Protein AF-A0AAV8Y0L7-F1 (afdb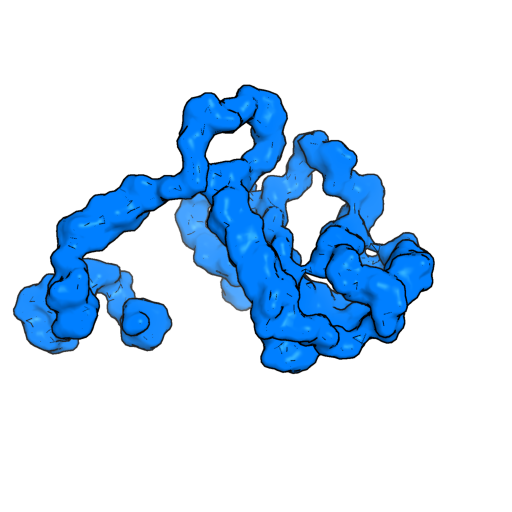_monomer_lite)

Radius of gyration: 20.44 Å; chains: 1; bounding box: 44×45×60 Å

Organism: NCBI:txid1586634

Structure (mmCIF, N/CA/C/O backbone):
data_AF-A0AAV8Y0L7-F1
#
_entry.id   AF-A0AAV8Y0L7-F1
#
loop_
_atom_site.group_PDB
_atom_site.id
_atom_site.type_symbol
_atom_site.label_atom_id
_atom_site.label_alt_id
_atom_site.label_comp_id
_atom_site.label_asym_id
_atom_site.label_entity_id
_atom_site.label_seq_id
_atom_site.pdbx_PDB_ins_code
_atom_site.Cartn_x
_atom_site.Cartn_y
_atom_site.Cartn_z
_atom_site.occupancy
_atom_site.B_iso_or_equiv
_atom_site.auth_seq_id
_atom_site.auth_comp_id
_atom_site.auth_asym_id
_atom_site.auth_atom_id
_atom_site.pdbx_PDB_model_num
ATOM 1 N N . MET A 1 1 ? 3.974 -11.360 -16.304 1.00 76.69 1 MET A N 1
ATOM 2 C CA . MET A 1 1 ? 5.029 -12.296 -16.762 1.00 76.69 1 MET A CA 1
ATOM 3 C C . MET A 1 1 ? 6.273 -12.275 -15.870 1.00 76.69 1 MET A C 1
ATOM 5 O O . MET A 1 1 ? 6.527 -13.274 -15.214 1.00 76.69 1 MET A O 1
ATOM 9 N N . MET A 1 2 ? 6.996 -11.150 -15.745 1.00 87.69 2 MET A N 1
ATOM 10 C CA . MET A 1 2 ? 8.218 -11.043 -14.907 1.00 87.69 2 MET A CA 1
ATOM 11 C C . MET A 1 2 ? 8.016 -11.254 -13.395 1.00 87.69 2 MET A C 1
ATOM 13 O O . MET A 1 2 ? 8.971 -11.474 -12.655 1.00 87.69 2 MET A O 1
ATOM 17 N N . THR A 1 3 ? 6.782 -11.114 -12.908 1.00 85.81 3 THR A N 1
ATOM 18 C CA . THR A 1 3 ? 6.414 -11.376 -11.510 1.00 85.81 3 THR A CA 1
ATOM 19 C C . THR A 1 3 ? 6.199 -12.864 -11.229 1.00 85.81 3 THR A C 1
ATOM 21 O O . THR A 1 3 ? 6.409 -13.281 -10.087 1.00 85.81 3 THR A O 1
ATOM 24 N N . TYR A 1 4 ? 5.811 -13.626 -12.260 1.00 88.38 4 TYR A N 1
ATOM 25 C CA . TYR A 1 4 ? 5.501 -15.057 -12.223 1.00 88.38 4 TYR A CA 1
ATOM 26 C C . TYR A 1 4 ? 6.758 -15.899 -12.478 1.00 88.38 4 TYR A C 1
ATOM 28 O O . TYR A 1 4 ? 7.159 -16.672 -11.615 1.00 88.38 4 TYR A O 1
ATOM 36 N N . ILE A 1 5 ? 7.453 -15.665 -13.598 1.00 92.00 5 ILE A N 1
ATOM 37 C CA . ILE A 1 5 ? 8.769 -16.260 -13.877 1.00 92.00 5 ILE A CA 1
ATOM 38 C C . ILE A 1 5 ? 9.821 -15.241 -13.466 1.00 92.00 5 ILE A C 1
ATOM 40 O O . ILE A 1 5 ? 9.860 -14.164 -14.052 1.00 92.00 5 ILE A O 1
ATOM 44 N N . ARG A 1 6 ? 10.645 -15.563 -12.461 1.00 91.56 6 ARG A N 1
ATOM 45 C CA . ARG A 1 6 ? 11.627 -14.635 -11.883 1.00 91.56 6 ARG A CA 1
ATOM 46 C C . ARG A 1 6 ? 13.054 -15.063 -12.186 1.00 91.56 6 ARG A C 1
ATOM 48 O O . ARG A 1 6 ? 13.501 -16.098 -11.703 1.00 91.56 6 ARG A O 1
ATOM 55 N N . TYR A 1 7 ? 13.795 -14.217 -12.895 1.00 94.00 7 TYR A N 1
ATOM 56 C CA . TYR A 1 7 ? 15.237 -14.391 -13.063 1.00 94.00 7 TYR A CA 1
ATOM 57 C C . TYR A 1 7 ? 16.063 -13.619 -12.028 1.00 94.00 7 TYR A C 1
ATOM 59 O O . TYR A 1 7 ? 15.635 -12.555 -11.573 1.00 94.00 7 TYR A O 1
ATOM 67 N N . PRO A 1 8 ? 17.282 -14.097 -11.691 1.00 91.12 8 PRO A N 1
ATOM 68 C CA . PRO A 1 8 ? 18.182 -13.396 -10.771 1.00 91.12 8 PRO A CA 1
ATOM 69 C C . PRO A 1 8 ? 18.539 -11.977 -11.228 1.00 91.12 8 PRO A C 1
ATOM 71 O O . PRO A 1 8 ? 18.747 -11.084 -10.407 1.00 91.12 8 PRO A O 1
ATOM 74 N N . ARG A 1 9 ? 18.611 -11.756 -12.548 1.00 91.50 9 ARG A N 1
ATOM 75 C CA . ARG A 1 9 ? 18.879 -10.454 -13.163 1.00 91.50 9 ARG A CA 1
ATOM 76 C C . ARG A 1 9 ? 17.809 -10.147 -14.194 1.00 91.50 9 ARG A C 1
ATOM 78 O O . ARG A 1 9 ? 17.540 -10.955 -15.074 1.00 91.50 9 ARG A O 1
ATOM 85 N N . ILE A 1 10 ? 17.262 -8.936 -14.137 1.00 92.88 10 ILE A N 1
ATOM 86 C CA . ILE A 1 10 ? 16.182 -8.519 -15.039 1.00 92.88 10 ILE A CA 1
ATOM 87 C C . ILE A 1 10 ? 16.599 -8.534 -16.515 1.00 92.88 10 ILE A C 1
ATOM 89 O O . ILE A 1 10 ? 15.796 -8.843 -17.380 1.00 92.88 10 ILE A O 1
ATOM 93 N N . ARG A 1 11 ? 17.877 -8.282 -16.815 1.00 95.44 11 ARG A N 1
ATOM 94 C CA . ARG A 1 11 ? 18.390 -8.307 -18.191 1.00 95.44 11 ARG A CA 1
ATOM 95 C C . ARG A 1 11 ? 18.327 -9.697 -18.834 1.00 95.44 11 ARG A C 1
ATOM 97 O O . ARG A 1 11 ? 18.304 -9.779 -20.053 1.00 95.44 11 ARG A O 1
ATOM 104 N N . HIS A 1 12 ? 18.239 -10.774 -18.044 1.00 95.94 12 HIS A N 1
ATOM 105 C CA . HIS A 1 12 ? 18.167 -12.135 -18.584 1.00 95.94 12 HIS A CA 1
ATOM 106 C C . HIS A 1 12 ? 16.919 -12.365 -19.439 1.00 95.94 12 HIS A C 1
ATOM 108 O O . HIS A 1 12 ? 16.995 -13.136 -20.385 1.00 95.94 12 HIS A O 1
ATOM 114 N N . TYR A 1 13 ? 15.814 -11.643 -19.205 1.00 96.19 13 TYR A N 1
ATOM 115 C CA . TYR A 1 13 ? 14.633 -11.763 -20.069 1.00 96.19 13 TYR A CA 1
ATOM 116 C C . TYR A 1 13 ? 14.920 -11.393 -21.537 1.00 96.19 13 TYR A C 1
ATOM 118 O O . TYR A 1 13 ? 14.214 -11.868 -22.423 1.00 96.19 13 TYR A O 1
ATOM 126 N N . TRP A 1 14 ? 15.969 -10.602 -21.793 1.00 97.19 14 TRP A N 1
ATOM 127 C CA . TRP A 1 14 ? 16.445 -10.199 -23.122 1.00 97.19 14 TRP A CA 1
ATOM 128 C C . TRP A 1 14 ? 17.748 -10.890 -23.538 1.00 97.19 14 TRP A C 1
ATOM 130 O O . TRP A 1 14 ? 18.419 -10.413 -24.452 1.00 97.19 14 TRP A O 1
ATOM 140 N N . SER A 1 15 ? 18.131 -11.986 -22.873 1.00 95.81 15 SER A N 1
ATOM 141 C CA . SER A 1 15 ? 19.354 -12.718 -23.211 1.00 95.81 15 SER A CA 1
ATOM 142 C C . SER A 1 15 ? 19.384 -13.115 -24.694 1.00 95.81 15 SER A C 1
ATOM 144 O O . SER A 1 15 ? 18.347 -13.373 -25.313 1.00 95.81 15 SER A O 1
ATOM 146 N N . SER A 1 16 ? 20.582 -13.172 -25.271 1.00 93.50 16 SER A N 1
ATOM 147 C CA . SER A 1 16 ? 20.809 -13.833 -26.560 1.00 93.50 16 SER A CA 1
ATOM 148 C C . SER A 1 16 ? 20.787 -15.358 -26.427 1.00 93.50 16 SER A C 1
ATOM 150 O O . SER A 1 16 ? 20.533 -16.053 -27.405 1.00 93.50 16 SER A O 1
ATOM 152 N N . GLU A 1 17 ? 21.016 -15.883 -25.221 1.00 94.19 17 GLU A N 1
ATOM 153 C CA . GLU A 1 17 ? 20.940 -17.311 -24.933 1.00 94.19 17 GLU A CA 1
ATOM 154 C C . GLU A 1 17 ? 19.475 -17.767 -24.865 1.00 94.19 17 GLU A C 1
ATOM 156 O O . GLU A 1 17 ? 18.709 -17.298 -24.019 1.00 94.19 17 GLU A O 1
ATOM 161 N N . GLY A 1 18 ? 19.082 -18.696 -25.741 1.00 90.06 18 GLY A N 1
ATOM 162 C CA . GLY A 1 18 ? 17.690 -19.144 -25.869 1.00 90.06 18 GLY A CA 1
ATOM 163 C C . GLY A 1 18 ? 17.099 -19.774 -24.602 1.00 90.06 18 GLY A C 1
ATOM 164 O O . GLY A 1 18 ? 15.905 -19.643 -24.368 1.00 90.06 18 GLY A O 1
ATOM 165 N N . SER A 1 19 ? 17.927 -20.388 -23.750 1.00 91.62 19 SER A N 1
ATOM 166 C CA . SER A 1 19 ? 17.517 -20.970 -22.459 1.00 91.62 19 SER A CA 1
ATOM 167 C C . SER A 1 19 ? 17.054 -19.914 -21.439 1.00 91.62 19 SER A C 1
ATOM 169 O O . SER A 1 19 ? 16.251 -20.207 -20.552 1.00 91.62 19 SER A O 1
ATOM 171 N N . LEU A 1 20 ? 17.561 -18.682 -21.561 1.00 92.75 20 LEU A N 1
ATOM 172 C CA . LEU A 1 20 ? 17.268 -17.555 -20.674 1.00 92.75 20 LEU A CA 1
ATOM 173 C C . LEU A 1 20 ? 16.331 -16.536 -21.319 1.00 92.75 20 LEU A C 1
ATOM 175 O O . LEU A 1 20 ? 15.674 -15.776 -20.613 1.00 92.75 20 LEU A O 1
ATOM 179 N N . ARG A 1 21 ? 16.279 -16.461 -22.648 1.00 94.38 21 ARG A N 1
ATOM 180 C CA . ARG A 1 21 ? 15.453 -15.476 -23.339 1.00 94.38 21 ARG A CA 1
ATOM 181 C C . ARG A 1 21 ? 13.973 -15.769 -23.114 1.00 94.38 21 ARG A C 1
ATOM 183 O O . ARG A 1 21 ? 13.491 -16.858 -23.402 1.00 94.38 21 ARG A O 1
ATOM 190 N N . MET A 1 22 ? 13.224 -14.755 -22.685 1.00 95.44 22 MET A N 1
ATOM 191 C CA . MET A 1 22 ? 11.770 -14.849 -22.592 1.00 95.44 22 MET A CA 1
ATOM 192 C C . MET A 1 22 ? 11.138 -14.112 -23.768 1.00 95.44 22 MET A C 1
ATOM 194 O O . MET A 1 22 ? 10.977 -12.891 -23.721 1.00 95.44 22 MET A O 1
ATOM 198 N N . THR A 1 23 ? 10.760 -14.857 -24.807 1.00 94.31 23 THR A N 1
ATOM 199 C CA . THR A 1 23 ? 10.242 -14.324 -26.079 1.00 94.31 23 THR A CA 1
ATOM 200 C C . THR A 1 23 ? 9.138 -13.287 -25.870 1.00 94.31 23 THR A C 1
ATOM 202 O O . THR A 1 23 ? 9.323 -12.136 -26.261 1.00 94.31 23 THR A O 1
ATOM 205 N N . TYR A 1 24 ? 8.098 -13.626 -25.096 1.00 93.75 24 TYR A N 1
ATOM 206 C CA . TYR A 1 24 ? 6.975 -12.734 -24.763 1.00 93.75 24 TYR A CA 1
ATOM 207 C C . TYR A 1 24 ? 7.373 -11.377 -24.166 1.00 93.75 24 TYR A C 1
ATOM 209 O O . TYR A 1 24 ? 6.648 -10.400 -24.311 1.00 93.75 24 TYR A O 1
ATOM 217 N N . ILE A 1 25 ? 8.499 -11.305 -23.454 1.00 94.75 25 ILE A N 1
ATOM 218 C CA . ILE A 1 25 ? 9.002 -10.050 -22.886 1.00 94.75 25 ILE A CA 1
ATOM 219 C C . ILE A 1 25 ? 9.894 -9.345 -23.903 1.00 94.75 25 ILE A C 1
ATOM 221 O O . ILE A 1 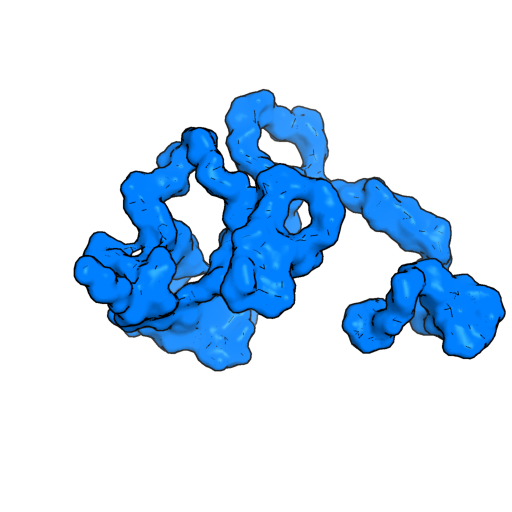25 ? 9.748 -8.147 -24.132 1.00 94.75 25 ILE A O 1
ATOM 225 N N . SER A 1 26 ? 10.834 -10.093 -24.484 1.00 95.06 26 SER A N 1
ATOM 226 C CA . SER A 1 26 ? 11.869 -9.543 -25.355 1.00 95.06 26 SER A CA 1
ATOM 227 C C . SER A 1 26 ? 11.317 -8.933 -26.643 1.00 95.06 26 SER A C 1
ATOM 229 O O . SER A 1 26 ? 11.888 -7.963 -27.137 1.00 95.06 26 SER A O 1
ATOM 231 N N . GLU A 1 27 ? 10.215 -9.479 -27.158 1.00 95.19 27 GLU A N 1
ATOM 232 C CA . GLU A 1 27 ? 9.544 -9.003 -28.371 1.00 95.19 27 GLU A CA 1
ATOM 233 C C . GLU A 1 27 ? 8.567 -7.860 -28.087 1.00 95.19 27 GLU A C 1
ATOM 235 O O . GLU A 1 27 ? 8.415 -6.970 -28.917 1.00 95.19 27 GLU A O 1
ATOM 240 N N . ALA A 1 28 ? 7.953 -7.828 -26.899 1.00 96.00 28 ALA A N 1
ATOM 241 C CA . ALA A 1 28 ? 7.020 -6.766 -26.526 1.00 96.00 28 ALA A CA 1
ATOM 242 C C . ALA A 1 28 ? 7.712 -5.404 -26.340 1.00 96.00 28 ALA A C 1
ATOM 244 O O . ALA A 1 28 ? 7.137 -4.358 -26.636 1.00 96.00 28 ALA A O 1
ATOM 245 N N . MET A 1 29 ? 8.942 -5.392 -25.820 1.00 96.12 29 MET A N 1
ATOM 246 C CA . MET A 1 29 ? 9.728 -4.173 -25.630 1.00 96.12 29 MET A CA 1
ATOM 247 C C . MET A 1 29 ? 11.208 -4.523 -25.595 1.00 96.12 29 MET A C 1
ATOM 249 O O . MET A 1 29 ? 11.598 -5.436 -24.875 1.00 96.12 29 MET A O 1
ATOM 253 N N . ASN A 1 30 ? 12.058 -3.779 -26.305 1.00 96.19 30 ASN A N 1
ATOM 254 C CA . ASN A 1 30 ? 13.500 -4.009 -26.226 1.00 96.19 30 ASN A CA 1
ATOM 255 C C . ASN A 1 30 ? 14.077 -3.596 -24.852 1.00 96.19 30 ASN A C 1
ATOM 257 O O . ASN A 1 30 ? 13.524 -2.752 -24.141 1.00 96.19 30 ASN A O 1
ATOM 261 N N . GLN A 1 31 ? 15.223 -4.178 -24.487 1.00 96.69 31 GLN A N 1
ATOM 262 C CA . GLN A 1 31 ? 15.842 -3.972 -23.174 1.00 96.69 31 GLN A CA 1
ATOM 263 C C . GLN A 1 31 ? 16.177 -2.498 -22.899 1.00 96.69 31 GLN A C 1
ATOM 265 O O . GLN A 1 31 ? 15.954 -2.010 -21.792 1.00 96.69 31 GLN A O 1
ATOM 270 N N . LYS A 1 32 ? 16.712 -1.785 -23.899 1.00 97.25 32 LYS A N 1
ATOM 271 C CA . LYS A 1 32 ? 17.132 -0.385 -23.756 1.00 97.25 32 LYS A CA 1
ATOM 272 C C . LYS A 1 32 ? 15.939 0.506 -23.417 1.00 97.25 32 LYS A C 1
ATOM 274 O O . LYS A 1 32 ? 15.992 1.249 -22.444 1.00 97.25 32 LYS A O 1
ATOM 279 N N . ARG A 1 33 ? 14.841 0.363 -24.159 1.00 97.06 33 ARG A N 1
ATOM 280 C CA . ARG A 1 33 ? 13.598 1.104 -23.940 1.00 97.06 33 ARG A CA 1
ATOM 281 C C . ARG A 1 33 ? 13.002 0.806 -22.567 1.00 97.06 33 ARG A C 1
ATOM 283 O O . ARG A 1 33 ? 12.569 1.731 -21.887 1.00 97.06 33 ARG A O 1
ATOM 290 N N . TYR A 1 34 ? 13.016 -0.457 -22.142 1.00 96.25 34 TYR A N 1
ATOM 291 C CA . TYR A 1 34 ? 12.574 -0.838 -20.800 1.00 96.25 34 TYR A CA 1
ATOM 292 C C . TYR A 1 34 ? 13.397 -0.138 -19.708 1.00 96.25 34 TYR A C 1
ATOM 294 O O . TYR A 1 34 ? 12.837 0.406 -18.756 1.00 96.25 34 TYR A O 1
ATOM 302 N N . GLU A 1 35 ? 14.725 -0.131 -19.842 1.00 96.31 35 GLU A N 1
ATOM 303 C CA . GLU A 1 35 ? 15.622 0.525 -18.888 1.00 96.31 35 GLU A CA 1
ATOM 304 C C . GLU A 1 35 ? 15.450 2.048 -18.873 1.00 96.31 35 GLU A C 1
ATOM 306 O O . GLU A 1 35 ? 15.454 2.634 -17.791 1.00 96.31 35 GLU A O 1
ATOM 311 N N . GLU A 1 36 ? 15.244 2.674 -20.034 1.00 97.62 36 GLU A N 1
ATOM 312 C CA . GLU A 1 36 ? 14.934 4.104 -20.156 1.00 97.62 36 GLU A CA 1
ATOM 313 C C . GLU A 1 36 ? 13.627 4.451 -19.443 1.00 97.62 36 GLU A C 1
ATOM 315 O O . GLU A 1 36 ? 13.635 5.291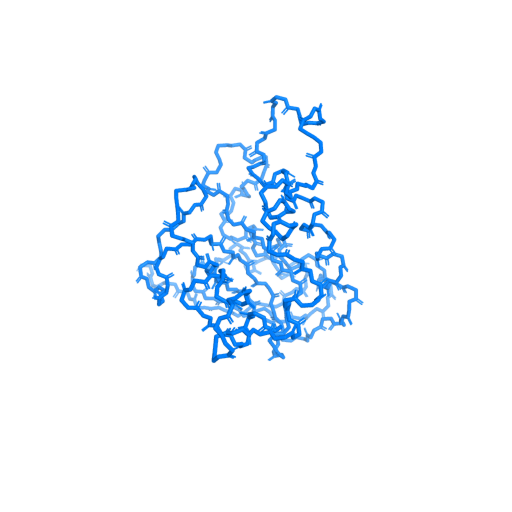 -18.545 1.00 97.62 36 GLU A O 1
ATOM 320 N N . ILE A 1 37 ? 12.524 3.765 -19.771 1.00 96.69 37 ILE A N 1
ATOM 321 C CA . ILE A 1 37 ? 11.227 3.993 -19.117 1.00 96.69 37 ILE A CA 1
ATOM 322 C C . ILE A 1 37 ? 11.374 3.816 -17.610 1.00 96.69 37 ILE A C 1
ATOM 324 O O . ILE A 1 37 ? 10.981 4.686 -16.847 1.00 96.69 37 ILE A O 1
ATOM 328 N N . ARG A 1 38 ? 11.992 2.721 -17.161 1.00 94.12 38 ARG A N 1
ATOM 329 C CA . ARG A 1 38 ? 12.169 2.445 -15.733 1.00 94.12 38 ARG A CA 1
ATOM 330 C C . ARG A 1 38 ? 13.003 3.511 -15.017 1.00 94.12 38 ARG A C 1
ATOM 332 O O . ARG A 1 38 ? 12.765 3.754 -13.837 1.00 94.12 38 ARG A O 1
ATOM 339 N N . ARG A 1 39 ? 14.008 4.087 -15.681 1.00 95.31 39 ARG A N 1
ATOM 340 C CA . ARG A 1 39 ? 14.899 5.100 -15.098 1.00 95.31 39 ARG A CA 1
ATOM 341 C C . ARG A 1 39 ? 14.218 6.458 -14.961 1.00 95.31 39 ARG A C 1
ATOM 343 O O . ARG A 1 39 ? 14.480 7.141 -13.978 1.00 95.31 39 ARG A O 1
ATOM 350 N N . TYR A 1 40 ? 13.393 6.826 -15.936 1.00 95.50 40 TYR A N 1
ATOM 351 C CA . TYR A 1 40 ? 12.774 8.150 -16.031 1.00 95.50 40 TYR A CA 1
ATOM 352 C C . TYR A 1 40 ? 11.277 8.151 -15.695 1.00 95.50 40 TYR A C 1
ATOM 354 O O . TYR A 1 40 ? 10.602 9.150 -15.913 1.00 95.50 40 TYR A O 1
ATOM 362 N N . LEU A 1 41 ? 10.748 7.040 -15.170 1.00 94.75 41 LEU A N 1
ATOM 363 C CA . LEU A 1 41 ? 9.354 6.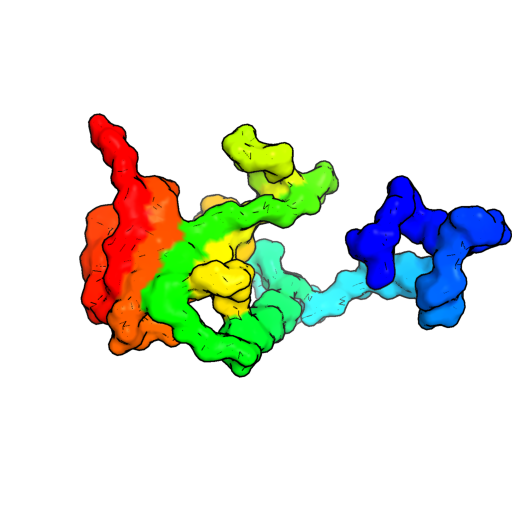949 -14.756 1.00 94.75 41 LEU A CA 1
ATOM 364 C C . LEU A 1 41 ? 9.080 7.918 -13.607 1.00 94.75 41 LEU A C 1
ATOM 366 O O . LEU A 1 41 ? 9.681 7.820 -12.535 1.00 94.75 41 LEU A O 1
ATOM 370 N N . HIS A 1 42 ? 8.133 8.813 -13.839 1.00 94.31 42 HIS A N 1
ATOM 371 C CA . HIS A 1 42 ? 7.744 9.877 -12.933 1.00 94.31 42 HIS A CA 1
ATOM 372 C C . HIS A 1 42 ? 6.262 10.191 -13.144 1.00 94.31 42 HIS A C 1
ATOM 374 O O . HIS A 1 42 ? 5.718 9.918 -14.215 1.00 94.31 42 HIS A O 1
ATOM 380 N N . PHE A 1 43 ? 5.594 10.670 -12.095 1.00 95.50 43 PHE A N 1
ATOM 381 C CA . PHE A 1 43 ? 4.135 10.788 -12.073 1.00 95.50 43 PHE A CA 1
ATOM 382 C C . PHE A 1 43 ? 3.624 12.183 -11.717 1.00 95.50 43 PHE A C 1
ATOM 384 O O . PHE A 1 43 ? 2.412 12.381 -11.735 1.00 95.50 43 PHE A O 1
ATOM 391 N N . MET A 1 44 ? 4.501 13.126 -11.369 1.00 94.19 44 MET A N 1
ATOM 392 C CA . MET A 1 44 ? 4.090 14.428 -10.846 1.00 94.19 44 MET A CA 1
ATOM 393 C C . MET A 1 44 ? 5.156 15.485 -11.066 1.00 94.19 44 MET A C 1
ATOM 395 O O . MET A 1 44 ? 6.190 15.394 -10.425 1.00 94.19 44 MET A O 1
ATOM 399 N N . ASP A 1 45 ? 4.887 16.488 -11.896 1.00 93.75 45 ASP A N 1
ATOM 400 C CA . ASP A 1 45 ? 5.818 17.583 -12.180 1.00 93.75 45 ASP A CA 1
ATOM 401 C C . ASP A 1 45 ? 6.420 18.196 -10.902 1.00 93.75 45 ASP A C 1
ATOM 403 O O . ASP A 1 45 ? 5.693 18.648 -10.015 1.00 93.75 45 ASP A O 1
ATOM 407 N N . ASP A 1 46 ? 7.751 18.176 -10.806 1.00 91.94 46 ASP A N 1
ATOM 408 C CA . ASP A 1 46 ? 8.471 18.623 -9.613 1.00 91.94 46 ASP A CA 1
ATOM 409 C C . ASP A 1 46 ? 8.306 20.141 -9.404 1.00 91.94 46 ASP A C 1
ATOM 411 O O . ASP A 1 46 ? 8.279 20.583 -8.257 1.00 91.94 46 ASP A O 1
ATOM 415 N N . ASP A 1 47 ? 8.084 20.910 -10.477 1.00 93.88 47 ASP A N 1
ATOM 416 C CA . ASP A 1 47 ? 7.857 22.364 -10.427 1.00 93.88 47 ASP A CA 1
ATOM 417 C C . ASP A 1 47 ? 6.493 22.729 -9.808 1.00 93.88 47 ASP A C 1
ATOM 419 O O . ASP A 1 47 ? 6.241 23.882 -9.462 1.00 93.88 47 ASP A O 1
ATOM 423 N N . THR A 1 48 ? 5.599 21.746 -9.643 1.00 93.12 48 THR A N 1
ATOM 424 C CA . THR A 1 48 ? 4.286 21.933 -9.000 1.00 93.12 48 THR A CA 1
ATOM 425 C C . THR A 1 48 ? 4.304 21.679 -7.492 1.00 93.12 48 THR A C 1
ATOM 427 O O . THR A 1 48 ? 3.294 21.896 -6.821 1.00 93.12 48 THR A O 1
ATOM 430 N N . ILE A 1 49 ? 5.428 21.204 -6.945 1.00 94.00 49 ILE A N 1
ATOM 431 C CA . ILE A 1 49 ? 5.565 20.872 -5.525 1.00 94.00 49 ILE A CA 1
ATOM 432 C C . ILE A 1 49 ? 5.958 22.135 -4.758 1.00 94.00 49 ILE A C 1
ATOM 434 O O . ILE A 1 49 ? 6.982 22.752 -5.040 1.00 94.00 49 ILE A O 1
ATOM 438 N N . THR A 1 50 ? 5.158 22.503 -3.759 1.00 92.81 50 THR A N 1
ATOM 439 C CA . THR A 1 50 ? 5.437 23.663 -2.910 1.00 92.81 50 THR A CA 1
ATOM 440 C C . THR A 1 50 ? 6.578 23.381 -1.926 1.00 92.81 50 THR A C 1
ATOM 442 O O . THR A 1 50 ? 6.789 22.243 -1.499 1.00 92.81 50 THR A O 1
ATOM 445 N N . GLU A 1 51 ? 7.332 24.418 -1.549 1.00 89.69 51 GLU A N 1
ATOM 446 C CA . GLU A 1 51 ? 8.488 24.282 -0.645 1.00 89.69 51 GLU A CA 1
ATOM 447 C C . GLU A 1 51 ? 8.100 23.833 0.775 1.00 89.69 51 GLU A C 1
ATOM 449 O O . GLU A 1 51 ? 8.893 23.189 1.461 1.00 89.69 51 GLU A O 1
ATOM 454 N N . ASP A 1 52 ? 6.873 24.128 1.202 1.00 91.69 52 ASP A N 1
ATOM 455 C CA . ASP A 1 52 ? 6.293 23.760 2.497 1.00 91.69 52 ASP A CA 1
ATOM 456 C C . ASP A 1 52 ? 5.671 22.350 2.515 1.00 91.69 52 ASP A C 1
ATOM 458 O O . ASP A 1 52 ? 5.158 21.906 3.543 1.00 91.69 52 ASP A O 1
ATOM 462 N N . ASN A 1 53 ? 5.733 21.603 1.406 1.00 88.75 53 ASN A N 1
ATOM 463 C CA . ASN A 1 53 ? 5.152 20.267 1.331 1.00 88.75 53 ASN A CA 1
ATOM 464 C C . ASN A 1 53 ? 5.823 19.286 2.313 1.00 88.75 53 ASN A C 1
ATOM 466 O O . ASN A 1 53 ? 6.976 18.877 2.149 1.00 88.75 53 ASN A O 1
ATOM 470 N N . THR A 1 54 ? 5.041 18.793 3.272 1.00 87.94 54 THR A N 1
ATOM 471 C CA . THR A 1 54 ? 5.474 17.788 4.260 1.00 87.94 54 THR A CA 1
ATOM 472 C C . THR A 1 54 ? 5.230 16.343 3.810 1.00 87.94 54 THR A C 1
ATOM 474 O O . THR A 1 54 ? 5.720 15.391 4.432 1.00 87.94 54 THR A O 1
ATOM 477 N N . ASP A 1 55 ? 4.500 16.140 2.710 1.00 89.94 55 ASP A N 1
ATOM 478 C CA . ASP A 1 55 ? 4.171 14.818 2.191 1.00 89.94 55 ASP A CA 1
ATOM 479 C C . ASP A 1 55 ? 5.348 14.196 1.425 1.00 89.94 55 ASP A C 1
ATOM 481 O O . ASP A 1 55 ? 5.615 14.505 0.262 1.00 89.94 55 ASP A O 1
ATOM 485 N N . LYS A 1 56 ? 6.040 13.242 2.053 1.00 90.81 56 LYS A N 1
ATOM 486 C CA . LYS A 1 56 ? 7.195 12.532 1.469 1.00 90.81 56 LYS A CA 1
ATOM 487 C C . LYS A 1 56 ? 6.814 11.640 0.284 1.00 90.81 56 LYS A C 1
ATOM 489 O O . LYS A 1 56 ? 7.701 11.138 -0.410 1.00 90.81 56 LYS A O 1
ATOM 494 N N . LEU A 1 57 ? 5.521 11.404 0.067 1.00 92.69 57 LEU A N 1
ATOM 495 C CA . LEU A 1 57 ? 4.984 10.616 -1.041 1.00 92.69 57 LEU A CA 1
ATOM 496 C C . LEU A 1 57 ? 4.357 11.473 -2.139 1.00 92.69 57 LEU A C 1
ATOM 498 O O . LEU A 1 57 ? 3.778 10.889 -3.053 1.00 92.69 57 LEU A O 1
ATOM 502 N N . ILE A 1 58 ? 4.505 12.803 -2.093 1.00 93.69 58 ILE A N 1
ATOM 503 C CA . ILE A 1 58 ? 3.882 13.743 -3.036 1.00 93.69 58 ILE A CA 1
ATOM 504 C C . ILE A 1 58 ? 4.044 13.287 -4.495 1.00 93.69 58 ILE A C 1
ATOM 506 O O . ILE A 1 58 ? 3.055 13.061 -5.186 1.00 93.69 58 ILE A O 1
ATOM 510 N N . ARG A 1 59 ? 5.270 12.921 -4.901 1.00 93.75 59 ARG A N 1
ATOM 511 C CA . ARG A 1 59 ? 5.600 12.427 -6.254 1.00 93.75 59 ARG A CA 1
ATOM 512 C C . ARG A 1 59 ? 4.857 11.158 -6.692 1.00 93.75 59 ARG A C 1
ATOM 514 O O . ARG A 1 59 ? 4.828 10.840 -7.877 1.00 93.75 59 ARG A O 1
ATOM 521 N N . LEU A 1 60 ? 4.314 10.388 -5.751 1.00 94.62 60 LEU A N 1
ATOM 522 C CA . LEU A 1 60 ? 3.537 9.172 -6.004 1.00 94.62 60 LEU A CA 1
ATOM 523 C C . LEU A 1 60 ? 2.028 9.389 -5.844 1.00 94.62 60 LEU A C 1
ATOM 525 O O . LEU A 1 60 ? 1.262 8.505 -6.233 1.00 94.62 60 LEU A O 1
ATOM 529 N N . ARG A 1 61 ? 1.576 10.533 -5.313 1.00 94.25 61 ARG A N 1
ATOM 530 C CA . ARG A 1 61 ? 0.153 10.791 -5.042 1.00 94.25 61 ARG A CA 1
ATOM 531 C C . ARG A 1 61 ? -0.759 10.615 -6.244 1.00 94.25 61 ARG A C 1
ATOM 533 O O . ARG A 1 61 ? -1.789 9.973 -6.059 1.00 94.25 61 ARG A O 1
ATOM 540 N N . PRO A 1 62 ? -0.395 11.033 -7.470 1.00 96.06 62 PRO A N 1
ATOM 541 C CA . PRO A 1 62 ? -1.257 10.797 -8.626 1.00 96.06 62 PRO A CA 1
ATOM 542 C C . PRO A 1 62 ? -1.557 9.312 -8.872 1.00 96.06 62 PRO A C 1
ATOM 544 O O . PRO A 1 62 ? -2.656 8.964 -9.295 1.00 96.06 62 PRO A O 1
ATOM 547 N N . VAL A 1 63 ? -0.605 8.423 -8.576 1.00 96.81 63 VAL A N 1
ATOM 548 C CA . VAL A 1 63 ? -0.799 6.970 -8.699 1.00 96.81 63 VAL A CA 1
ATOM 549 C C . VAL A 1 63 ? -1.550 6.416 -7.497 1.00 96.81 63 VAL A C 1
ATOM 551 O O . VAL A 1 63 ? -2.480 5.637 -7.677 1.00 96.81 63 VAL A O 1
ATOM 554 N N . LEU A 1 64 ? -1.165 6.813 -6.282 1.00 95.25 64 LEU A N 1
ATOM 555 C CA . LEU A 1 64 ? -1.800 6.333 -5.052 1.00 95.25 64 LEU A CA 1
ATOM 556 C C . LEU A 1 64 ? -3.291 6.682 -5.017 1.00 95.25 64 LEU A C 1
ATOM 558 O O . LEU A 1 64 ? -4.104 5.808 -4.738 1.00 95.25 64 LEU A O 1
ATOM 562 N N . ASN A 1 65 ? -3.652 7.910 -5.388 1.00 94.56 65 ASN A N 1
ATOM 563 C CA . ASN A 1 65 ? -5.044 8.353 -5.429 1.00 94.56 65 ASN A CA 1
ATOM 564 C C . ASN A 1 65 ? -5.845 7.553 -6.464 1.00 94.56 65 ASN A C 1
ATOM 566 O O . ASN A 1 65 ? -6.898 7.021 -6.138 1.00 94.56 65 ASN A O 1
ATOM 570 N N . ARG A 1 66 ? -5.295 7.347 -7.671 1.00 96.75 66 ARG A N 1
ATOM 571 C CA . ARG A 1 66 ? -5.942 6.499 -8.688 1.00 96.75 66 ARG A CA 1
ATOM 572 C C . ARG A 1 66 ? -6.147 5.060 -8.219 1.00 96.75 66 ARG A C 1
ATOM 574 O O . ARG A 1 66 ? -7.139 4.444 -8.594 1.00 96.75 66 ARG A O 1
ATOM 581 N N . LEU A 1 67 ? -5.211 4.509 -7.444 1.00 96.12 67 LEU A N 1
ATOM 582 C CA . LEU A 1 67 ? -5.366 3.176 -6.862 1.00 96.12 67 LEU A CA 1
ATOM 583 C C . LEU A 1 67 ? -6.465 3.157 -5.800 1.00 96.12 67 LEU A C 1
ATOM 585 O O . LEU A 1 67 ? -7.260 2.227 -5.807 1.00 96.12 67 LEU A O 1
ATOM 589 N N . HIS A 1 68 ? -6.544 4.172 -4.935 1.00 94.00 68 HIS A N 1
ATOM 590 C CA . HIS A 1 68 ? -7.630 4.284 -3.957 1.00 94.00 68 HIS A CA 1
ATOM 591 C C . HIS A 1 68 ? -8.992 4.365 -4.648 1.00 94.00 68 HIS A C 1
ATOM 593 O O . HIS A 1 68 ? -9.874 3.569 -4.337 1.00 94.00 68 HIS A O 1
ATOM 599 N N . ASP A 1 69 ? -9.140 5.238 -5.647 1.00 94.56 69 ASP A N 1
ATOM 600 C CA . ASP A 1 69 ? -10.387 5.377 -6.407 1.00 94.56 69 ASP A CA 1
ATOM 601 C C . ASP A 1 69 ? -10.788 4.049 -7.068 1.00 94.56 69 ASP A C 1
ATOM 603 O O . ASP A 1 69 ? -11.946 3.628 -7.022 1.00 94.56 69 ASP A O 1
ATOM 607 N N . ALA A 1 70 ? -9.817 3.351 -7.666 1.00 96.50 70 ALA A N 1
ATOM 608 C CA . ALA A 1 70 ? -10.045 2.053 -8.288 1.00 96.50 70 ALA A CA 1
ATOM 609 C C . ALA A 1 70 ? -10.431 0.975 -7.266 1.00 96.50 70 ALA A C 1
ATOM 611 O O . ALA A 1 70 ? -11.280 0.140 -7.565 1.00 96.50 70 ALA A O 1
ATOM 612 N N . PHE A 1 71 ? -9.826 0.974 -6.076 1.00 95.25 71 PHE A N 1
ATOM 613 C CA . PHE A 1 71 ? -10.102 -0.041 -5.060 1.00 95.25 71 PHE A CA 1
ATOM 614 C C . PHE A 1 71 ? -11.482 0.150 -4.431 1.00 95.25 71 PHE A C 1
ATOM 616 O O . PHE A 1 71 ? -12.251 -0.805 -4.333 1.00 95.25 71 PHE A O 1
ATOM 623 N N . HIS A 1 72 ? -11.848 1.391 -4.107 1.00 91.25 72 HIS A N 1
ATOM 624 C CA . HIS A 1 72 ? -13.171 1.699 -3.564 1.00 91.25 72 HIS A CA 1
ATOM 625 C C . HIS A 1 72 ? -14.300 1.463 -4.579 1.00 91.25 72 HIS A C 1
ATOM 627 O O . HIS A 1 72 ? -15.393 1.054 -4.199 1.00 91.25 72 HIS A O 1
ATOM 633 N N . SER A 1 73 ? -14.063 1.700 -5.874 1.00 93.69 73 SER A N 1
ATOM 634 C CA . SER A 1 73 ? -15.107 1.550 -6.902 1.00 93.69 73 SER A CA 1
ATOM 635 C C . SER A 1 73 ? -15.283 0.126 -7.435 1.00 93.69 73 SER A C 1
ATOM 637 O O . SER A 1 73 ? -16.328 -0.179 -8.011 1.00 93.69 73 SER A O 1
ATOM 639 N N . ALA A 1 74 ? -14.291 -0.753 -7.273 1.00 95.50 74 ALA A N 1
ATOM 640 C CA . ALA A 1 74 ? -14.313 -2.071 -7.902 1.00 95.50 74 ALA A CA 1
ATOM 641 C C . ALA A 1 74 ? -15.212 -3.089 -7.185 1.00 95.50 74 ALA A C 1
ATOM 643 O O . ALA A 1 74 ? -15.773 -3.964 -7.847 1.00 95.50 74 ALA A O 1
ATOM 644 N N . VAL A 1 75 ? -15.329 -3.019 -5.855 1.00 94.06 75 VAL A N 1
ATOM 645 C CA . VAL A 1 75 ? -16.070 -4.003 -5.052 1.00 94.06 75 VAL A CA 1
ATOM 646 C C . VAL A 1 75 ? -16.765 -3.304 -3.887 1.00 94.06 75 VAL A C 1
ATOM 648 O O . VAL A 1 75 ? -16.182 -2.441 -3.241 1.00 94.06 75 VAL A O 1
ATOM 651 N N . GLN A 1 76 ? -18.007 -3.699 -3.594 1.00 93.69 76 GLN A N 1
ATOM 652 C CA . GLN A 1 76 ? -18.709 -3.225 -2.399 1.00 93.69 76 GLN A CA 1
ATOM 653 C C . GLN A 1 76 ? -18.027 -3.751 -1.122 1.00 93.69 76 GLN A C 1
ATOM 655 O O . GLN A 1 76 ? -17.591 -4.909 -1.115 1.00 93.69 76 GLN A O 1
ATOM 660 N N . PRO A 1 77 ? -17.936 -2.954 -0.040 1.00 94.25 77 PRO A N 1
ATOM 661 C CA . PRO A 1 77 ? -17.268 -3.411 1.169 1.00 94.25 77 PRO A CA 1
ATOM 662 C C . PRO A 1 77 ? -18.015 -4.573 1.838 1.00 94.25 77 PRO A C 1
ATOM 664 O O . PRO A 1 77 ? -19.245 -4.575 1.941 1.00 94.25 77 PRO A O 1
ATOM 667 N N . GLU A 1 78 ? -17.254 -5.579 2.267 1.00 95.88 78 GLU A N 1
ATOM 668 C CA . GLU A 1 78 ? -17.741 -6.734 3.020 1.00 95.88 78 GLU A CA 1
ATOM 669 C C . GLU A 1 78 ? -18.092 -6.342 4.464 1.00 95.88 78 GLU A C 1
ATOM 671 O O . GLU A 1 78 ? -17.493 -5.442 5.042 1.00 95.88 78 GLU A O 1
ATOM 676 N N . GLU A 1 79 ? -19.032 -7.051 5.093 1.00 96.88 79 GLU A N 1
ATOM 677 C CA . GLU A 1 79 ? -19.449 -6.735 6.468 1.00 96.88 79 GLU A CA 1
ATOM 678 C C . GLU A 1 79 ? -18.325 -6.946 7.504 1.00 96.88 79 GLU A C 1
ATOM 680 O O . GLU A 1 79 ? -18.264 -6.239 8.514 1.00 96.88 79 GLU A O 1
ATOM 685 N N . TYR A 1 80 ? -17.440 -7.917 7.264 1.00 97.88 80 TYR A N 1
ATOM 686 C CA . TYR A 1 80 ? -16.330 -8.280 8.145 1.00 97.88 80 TYR A CA 1
ATOM 687 C C . TYR A 1 80 ? -15.005 -7.927 7.473 1.00 97.88 80 TYR A C 1
ATOM 689 O O . TYR A 1 80 ? -14.716 -8.385 6.368 1.00 97.88 80 TYR A O 1
ATOM 697 N N . MET A 1 81 ? -14.187 -7.120 8.142 1.00 96.81 81 MET A N 1
ATOM 698 C CA . MET A 1 81 ? -12.950 -6.596 7.562 1.00 96.81 81 MET A CA 1
ATOM 699 C C . MET A 1 81 ? -11.862 -6.451 8.619 1.00 96.81 81 MET A C 1
ATOM 701 O O . MET A 1 81 ? -12.146 -6.264 9.800 1.00 96.81 81 MET A O 1
ATOM 705 N N . SER A 1 82 ? -10.604 -6.480 8.205 1.00 96.38 82 SER A N 1
ATOM 706 C CA . SER A 1 82 ? -9.461 -6.253 9.077 1.00 96.38 82 SER A CA 1
ATOM 707 C C . SER A 1 82 ? -8.728 -4.954 8.760 1.00 96.38 82 SER A C 1
ATOM 709 O O . SER A 1 82 ? -8.799 -4.423 7.648 1.00 96.38 82 SER A O 1
ATOM 711 N N . VAL A 1 83 ? -8.022 -4.442 9.768 1.00 95.25 83 VAL A N 1
ATOM 712 C CA . VAL A 1 83 ? -6.966 -3.441 9.600 1.00 95.25 83 VAL A CA 1
ATOM 713 C C . VAL A 1 83 ? -5.677 -4.002 10.182 1.00 95.25 83 VAL A C 1
ATOM 715 O O . VAL A 1 83 ? -5.651 -4.414 11.342 1.00 95.25 83 VAL A O 1
ATOM 718 N N . ASP A 1 84 ? -4.620 -4.026 9.372 1.00 92.25 84 ASP A N 1
ATOM 719 C CA . ASP A 1 84 ? -3.332 -4.610 9.758 1.00 92.25 84 ASP A CA 1
ATOM 720 C C . ASP A 1 84 ? -2.136 -3.891 9.102 1.00 92.25 84 ASP A C 1
ATOM 722 O O . ASP A 1 84 ? -2.289 -3.031 8.225 1.00 92.25 84 ASP A O 1
ATOM 726 N N . GLU A 1 85 ? -0.922 -4.236 9.531 1.00 90.00 85 GLU A N 1
ATOM 727 C CA . GLU A 1 85 ? 0.329 -3.819 8.909 1.00 90.00 85 GLU A CA 1
ATOM 728 C C . GLU A 1 85 ? 0.796 -4.781 7.810 1.00 90.00 85 GLU A C 1
ATOM 730 O O . GLU A 1 85 ? 0.892 -5.994 7.977 1.00 90.00 85 GLU A O 1
ATOM 735 N N . MET A 1 86 ? 1.202 -4.212 6.679 1.00 90.69 86 MET A N 1
ATOM 736 C CA . MET A 1 86 ? 1.887 -4.895 5.591 1.00 90.69 86 MET A CA 1
ATOM 737 C C . MET A 1 86 ? 3.263 -4.263 5.359 1.00 90.69 86 MET A C 1
ATOM 739 O O . MET A 1 86 ? 3.464 -3.057 5.515 1.00 90.69 86 MET A O 1
ATOM 743 N N . VAL A 1 87 ? 4.234 -5.078 4.935 1.00 92.12 87 VAL A N 1
ATOM 744 C CA . VAL A 1 87 ? 5.566 -4.601 4.539 1.00 92.12 87 VAL A CA 1
ATOM 745 C C . VAL A 1 87 ? 5.806 -4.832 3.053 1.00 92.12 87 VAL A C 1
ATOM 747 O O . VAL A 1 87 ? 5.866 -5.975 2.590 1.00 92.12 87 VAL A O 1
ATOM 750 N N . ILE A 1 88 ? 6.043 -3.746 2.314 1.00 94.12 88 ILE A N 1
ATOM 751 C CA . ILE A 1 88 ? 6.534 -3.794 0.933 1.00 94.12 88 ILE A CA 1
ATOM 752 C C . ILE A 1 88 ? 8.065 -3.893 0.974 1.00 94.12 88 ILE A C 1
ATOM 754 O O . ILE A 1 88 ? 8.733 -2.921 1.336 1.00 94.12 88 ILE A O 1
ATOM 758 N N . PRO A 1 89 ? 8.664 -5.040 0.609 1.00 94.25 89 PRO A N 1
ATOM 759 C CA . PRO A 1 89 ? 10.086 -5.278 0.836 1.00 94.25 89 PRO A CA 1
ATOM 760 C C . PRO A 1 89 ? 10.956 -4.350 -0.004 1.00 94.25 89 PRO A C 1
ATOM 762 O O . PRO A 1 89 ? 10.827 -4.305 -1.229 1.00 94.25 89 PRO A O 1
ATOM 765 N N . PHE A 1 90 ? 11.903 -3.671 0.638 1.00 94.00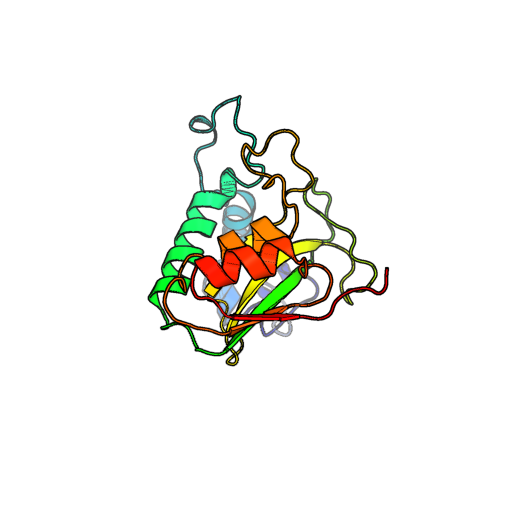 90 PHE A N 1
ATOM 766 C CA . PHE A 1 90 ? 12.811 -2.755 -0.043 1.00 94.00 90 PHE A CA 1
ATOM 767 C C . PHE A 1 90 ? 14.190 -2.761 0.609 1.00 94.00 90 PHE A C 1
ATOM 769 O O . PHE A 1 90 ? 14.337 -2.528 1.806 1.00 94.00 90 PHE A O 1
ATOM 776 N N . LYS A 1 91 ? 15.224 -3.035 -0.193 1.00 87.94 91 LYS A N 1
ATOM 777 C CA . LYS A 1 91 ? 16.599 -3.197 0.308 1.00 87.94 91 LYS A CA 1
ATOM 778 C C . LYS A 1 91 ? 17.468 -1.947 0.169 1.00 87.94 91 LYS A C 1
ATOM 780 O O . LYS A 1 91 ? 18.454 -1.829 0.889 1.00 87.94 91 LYS A O 1
ATOM 785 N N . ARG A 1 92 ? 17.141 -1.020 -0.738 1.00 91.12 92 ARG A N 1
ATOM 786 C CA . ARG A 1 92 ? 17.980 0.169 -0.976 1.00 91.12 92 ARG A CA 1
ATOM 787 C C . ARG A 1 92 ? 17.785 1.218 0.124 1.00 91.12 92 ARG A C 1
ATOM 789 O O . ARG A 1 92 ? 16.990 1.040 1.050 1.00 91.12 92 ARG A O 1
ATOM 796 N N . HIS A 1 93 ? 18.570 2.286 0.061 1.00 90.69 93 HIS A N 1
ATOM 797 C CA . HIS A 1 93 ? 18.425 3.420 0.963 1.00 90.69 93 HIS A CA 1
ATOM 798 C C . HIS A 1 93 ? 17.139 4.195 0.641 1.00 90.69 93 HIS A C 1
ATOM 800 O O . HIS A 1 93 ? 16.847 4.454 -0.524 1.00 90.69 93 HIS A O 1
ATOM 806 N N . SER A 1 94 ? 16.360 4.527 1.667 1.00 90.75 94 SER A N 1
ATOM 807 C CA . SER A 1 94 ? 15.181 5.391 1.582 1.00 90.75 94 SER A CA 1
ATOM 808 C C . SER A 1 94 ? 14.836 5.868 2.990 1.00 90.75 94 SER A C 1
ATOM 810 O O . SER A 1 94 ? 14.836 5.052 3.910 1.00 90.75 94 SER A O 1
ATOM 812 N N . GLY A 1 95 ? 14.511 7.154 3.150 1.00 89.25 95 GLY A N 1
ATOM 813 C CA . GLY A 1 95 ? 14.099 7.722 4.442 1.00 89.25 95 GLY A CA 1
ATOM 814 C C . GLY A 1 95 ? 12.743 7.215 4.950 1.00 89.25 95 GLY A C 1
ATOM 815 O O . GLY A 1 95 ? 12.424 7.387 6.118 1.00 89.25 95 GLY A O 1
ATOM 816 N N . LEU A 1 96 ? 11.956 6.561 4.089 1.00 90.69 96 LEU A N 1
ATOM 817 C CA . LEU A 1 96 ? 10.674 5.946 4.449 1.00 90.69 96 LEU A CA 1
ATOM 818 C C . LEU A 1 96 ? 10.802 4.470 4.850 1.00 90.69 96 LEU A C 1
ATOM 820 O O . LEU A 1 96 ? 9.843 3.870 5.333 1.00 90.69 96 LEU A O 1
ATOM 824 N N . LYS A 1 97 ? 11.975 3.863 4.646 1.00 91.44 97 LYS A N 1
ATOM 825 C CA . LYS A 1 97 ? 12.203 2.450 4.947 1.00 91.44 97 LYS A CA 1
ATOM 826 C C . LYS A 1 97 ? 12.168 2.222 6.459 1.00 91.44 97 LYS A C 1
ATOM 828 O O . LYS A 1 97 ? 12.913 2.856 7.197 1.00 91.44 97 LYS A O 1
ATOM 833 N N . GLN A 1 98 ? 11.357 1.268 6.895 1.00 91.06 98 GLN A N 1
ATOM 834 C CA . GLN A 1 98 ? 11.205 0.862 8.288 1.00 91.06 98 GLN A CA 1
ATOM 835 C C . GLN A 1 98 ? 11.828 -0.518 8.531 1.00 91.06 98 GLN A C 1
ATOM 837 O O . GLN A 1 98 ? 11.909 -1.352 7.620 1.00 91.06 98 GLN A O 1
ATOM 842 N N . TYR A 1 99 ? 12.244 -0.754 9.778 1.00 89.94 99 TYR A N 1
ATOM 843 C CA . TYR A 1 99 ? 12.643 -2.070 10.270 1.00 89.94 99 TYR A CA 1
ATOM 844 C C . TYR A 1 99 ? 11.534 -2.659 11.148 1.00 89.94 99 TYR A C 1
ATOM 846 O O . TYR A 1 99 ? 11.218 -2.109 12.200 1.00 89.94 99 TYR A O 1
ATOM 854 N N . LEU A 1 100 ? 10.950 -3.782 10.727 1.00 88.69 100 LEU A N 1
ATOM 855 C CA . LEU A 1 100 ? 9.894 -4.491 11.448 1.00 88.69 100 LEU A CA 1
ATOM 856 C C . LEU A 1 100 ? 10.417 -5.874 11.868 1.00 88.69 100 LEU A C 1
ATOM 858 O O . LEU A 1 100 ? 10.355 -6.817 11.079 1.00 88.69 100 LEU A O 1
ATOM 862 N N . PRO A 1 101 ? 10.952 -6.032 13.095 1.00 86.62 101 PRO A N 1
ATOM 863 C CA . PRO A 1 101 ? 11.671 -7.244 13.500 1.00 86.62 101 PRO A CA 1
ATOM 864 C C . PRO A 1 101 ? 10.800 -8.503 13.532 1.00 86.62 101 PRO A C 1
ATOM 866 O O . PRO A 1 101 ? 11.319 -9.597 13.315 1.00 86.62 101 PRO A O 1
ATOM 869 N N . LYS A 1 102 ? 9.496 -8.342 13.795 1.00 85.12 102 LYS A N 1
ATOM 870 C CA . LYS A 1 102 ? 8.514 -9.433 13.871 1.00 85.12 102 LYS A CA 1
ATOM 871 C C . LYS A 1 102 ? 8.008 -9.892 12.499 1.00 85.12 102 LYS A C 1
ATOM 873 O O . LYS A 1 102 ? 7.410 -10.955 12.402 1.00 85.12 102 LYS A O 1
ATOM 878 N N . ASN A 1 103 ? 8.269 -9.122 11.442 1.00 85.38 103 ASN A N 1
ATOM 879 C CA . ASN A 1 103 ? 7.851 -9.461 10.089 1.00 85.38 103 ASN A CA 1
ATOM 880 C C . ASN A 1 103 ? 8.894 -10.365 9.397 1.00 85.38 103 ASN A C 1
ATOM 882 O O . ASN A 1 103 ? 10.096 -10.108 9.523 1.00 85.38 103 ASN A O 1
ATOM 886 N N . PRO A 1 104 ? 8.486 -11.368 8.587 1.00 88.00 104 PRO A N 1
ATOM 887 C CA . PRO A 1 104 ? 9.425 -12.227 7.853 1.00 88.00 104 PRO A CA 1
ATOM 888 C C . PRO A 1 104 ? 10.378 -11.430 6.953 1.00 88.00 104 PRO A C 1
ATOM 890 O O . PRO A 1 104 ? 11.556 -11.757 6.799 1.00 88.00 104 PRO A O 1
ATOM 893 N N . LYS A 1 105 ? 9.870 -10.340 6.368 1.00 89.44 105 LYS A N 1
ATOM 894 C CA . LYS A 1 105 ? 10.637 -9.393 5.559 1.00 89.44 105 LYS A CA 1
ATOM 895 C C . LYS A 1 105 ? 10.850 -8.122 6.368 1.00 89.44 105 LYS A C 1
ATOM 897 O O . LYS A 1 105 ? 10.052 -7.197 6.312 1.00 89.44 105 LYS A O 1
ATOM 902 N N . LYS A 1 106 ? 11.951 -8.096 7.117 1.00 89.81 106 LYS A N 1
ATOM 903 C CA . LYS A 1 106 ? 12.190 -7.084 8.154 1.00 89.81 106 LYS A CA 1
ATOM 904 C C . LYS A 1 106 ? 12.417 -5.660 7.643 1.00 89.81 106 LYS A C 1
ATOM 906 O O . LYS A 1 106 ? 12.243 -4.729 8.410 1.00 89.81 106 LYS A O 1
ATOM 911 N N . TRP A 1 107 ? 12.831 -5.477 6.388 1.00 93.44 107 TRP A N 1
ATOM 912 C CA . TRP A 1 107 ? 13.161 -4.164 5.823 1.00 93.44 107 TRP A CA 1
ATOM 913 C C . TRP A 1 107 ? 12.259 -3.829 4.637 1.00 93.44 107 TRP A C 1
ATOM 915 O O . TRP A 1 107 ? 12.236 -4.561 3.640 1.00 93.44 107 TRP A O 1
ATOM 925 N N . GLY A 1 108 ? 11.556 -2.702 4.717 1.00 94.81 108 GLY A N 1
ATOM 926 C CA . GLY A 1 108 ? 10.663 -2.268 3.649 1.00 94.81 108 GLY A CA 1
ATOM 927 C C . GLY A 1 108 ? 9.866 -1.015 3.975 1.00 94.81 108 GLY A C 1
ATOM 928 O O . GLY A 1 108 ? 10.100 -0.364 4.989 1.00 94.81 108 GLY A O 1
ATOM 929 N N . TYR A 1 109 ? 8.928 -0.678 3.097 1.00 93.44 109 TYR A N 1
ATOM 930 C CA . TYR A 1 109 ? 7.927 0.345 3.373 1.00 93.44 109 TYR A CA 1
ATOM 931 C C . TYR A 1 109 ? 6.811 -0.281 4.193 1.00 93.44 109 TYR A C 1
ATOM 933 O O . TYR A 1 109 ? 6.240 -1.296 3.791 1.00 93.44 109 TYR A O 1
ATOM 941 N N . LYS A 1 110 ? 6.537 0.314 5.349 1.00 91.56 110 LYS A N 1
ATOM 942 C CA . LYS A 1 110 ? 5.400 -0.061 6.176 1.00 91.56 110 LYS A CA 1
ATOM 943 C C . LYS A 1 110 ? 4.132 0.543 5.577 1.00 91.56 110 LYS A C 1
ATOM 945 O O . LYS A 1 110 ? 4.131 1.718 5.216 1.00 91.56 110 LYS A O 1
ATOM 950 N N . VAL A 1 111 ? 3.083 -0.256 5.467 1.00 92.44 111 VAL A N 1
ATOM 951 C CA . VAL A 1 111 ? 1.791 0.136 4.905 1.00 92.44 111 VAL A CA 1
ATOM 952 C C . VAL A 1 111 ? 0.703 -0.370 5.835 1.00 92.44 111 VAL A C 1
ATOM 954 O O . VAL A 1 111 ? 0.735 -1.527 6.237 1.00 92.44 111 VAL A O 1
ATOM 957 N N . TRP A 1 112 ? -0.237 0.487 6.188 1.00 92.44 112 TRP A N 1
ATOM 958 C CA . TRP A 1 112 ? -1.467 0.087 6.852 1.00 92.44 112 TRP A CA 1
ATOM 959 C C . TRP A 1 112 ? -2.480 -0.318 5.791 1.00 92.44 112 TRP A C 1
ATOM 961 O O . TRP A 1 112 ? -2.604 0.383 4.789 1.00 92.44 112 TRP A O 1
ATOM 971 N N . VAL A 1 113 ? -3.172 -1.435 5.976 1.00 94.88 113 VAL A N 1
A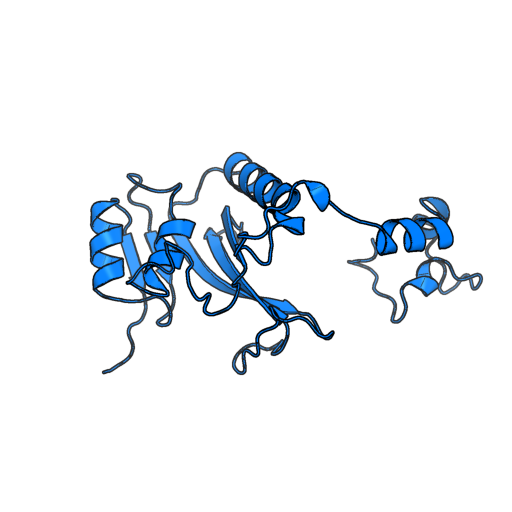TOM 972 C CA . VAL A 1 113 ? -4.095 -1.980 4.974 1.00 94.88 113 VAL A CA 1
ATOM 973 C C . VAL A 1 113 ? -5.430 -2.286 5.629 1.00 94.88 113 VAL A C 1
ATOM 975 O O . VAL A 1 113 ? -5.467 -2.921 6.679 1.00 94.88 113 VAL A O 1
ATOM 978 N N . HIS A 1 114 ? -6.507 -1.850 4.984 1.00 95.44 114 HIS A N 1
ATOM 979 C CA . HIS A 1 114 ? -7.880 -2.212 5.296 1.00 95.44 114 HIS A CA 1
ATOM 980 C C . HIS A 1 114 ? -8.393 -3.203 4.251 1.00 95.44 114 HIS A C 1
ATOM 982 O O . HIS A 1 114 ? -8.415 -2.885 3.058 1.00 95.44 114 HIS A O 1
ATOM 988 N N . ALA A 1 115 ? -8.762 -4.407 4.687 1.00 97.06 115 ALA A N 1
ATOM 989 C CA . ALA A 1 115 ? -9.114 -5.502 3.790 1.00 97.06 115 ALA A CA 1
ATOM 990 C C . ALA A 1 115 ? -10.344 -6.292 4.252 1.00 97.06 115 ALA A C 1
ATOM 992 O O . ALA A 1 115 ? -10.592 -6.425 5.446 1.00 97.06 115 ALA A O 1
ATOM 993 N N . GLY A 1 116 ? -11.098 -6.838 3.300 1.00 96.81 116 GLY A N 1
ATOM 994 C CA . GLY A 1 116 ? -12.238 -7.726 3.545 1.00 96.81 116 GLY A CA 1
ATOM 995 C C . GLY A 1 116 ? -11.836 -9.159 3.861 1.00 96.81 116 GLY A C 1
ATOM 996 O O . GLY A 1 116 ? -10.677 -9.553 3.701 1.00 96.81 116 GLY A O 1
ATOM 997 N N . THR A 1 117 ? -12.812 -9.973 4.266 1.00 96.19 117 THR A N 1
ATOM 998 C CA . THR A 1 117 ? -12.610 -11.414 4.484 1.00 96.19 117 THR A CA 1
ATOM 999 C C . THR A 1 117 ? -12.165 -12.164 3.230 1.00 96.19 117 THR A C 1
ATOM 1001 O O . THR A 1 117 ? -11.453 -13.161 3.349 1.00 96.19 117 THR A O 1
ATOM 1004 N N . SER A 1 118 ? -12.490 -11.671 2.033 1.00 96.19 118 SER A N 1
ATOM 1005 C CA . SER A 1 118 ? -11.967 -12.196 0.761 1.00 96.19 118 SER A CA 1
ATOM 1006 C C . SER A 1 118 ? -10.458 -11.982 0.564 1.00 96.19 118 SER A C 1
ATOM 1008 O O . SER A 1 118 ? -9.862 -12.565 -0.345 1.00 96.19 118 SER A O 1
ATOM 1010 N N . GLY A 1 119 ? -9.828 -11.137 1.386 1.00 95.12 119 GLY A N 1
ATOM 1011 C CA . GLY A 1 119 ? -8.459 -10.659 1.195 1.00 95.12 119 GLY A CA 1
ATOM 1012 C C . GLY A 1 119 ? -8.347 -9.471 0.234 1.00 95.12 119 GLY A C 1
ATOM 1013 O O . GLY A 1 119 ? -7.232 -9.033 -0.058 1.00 95.12 119 GLY A O 1
ATOM 1014 N N . TYR A 1 120 ? -9.468 -8.940 -0.261 1.00 96.50 120 TYR A N 1
ATOM 1015 C CA . TYR A 1 120 ? -9.487 -7.717 -1.058 1.00 96.50 120 TYR A CA 1
ATOM 1016 C C . TYR A 1 120 ? -9.107 -6.499 -0.209 1.00 96.50 120 TYR A C 1
ATOM 1018 O O . TYR A 1 120 ? -9.660 -6.312 0.870 1.00 96.50 120 TYR A O 1
ATOM 1026 N N . ALA A 1 121 ? -8.183 -5.664 -0.692 1.00 95.81 121 ALA A N 1
ATOM 1027 C CA . ALA A 1 121 ? -7.784 -4.433 -0.013 1.00 95.81 121 ALA A CA 1
ATOM 1028 C C . ALA A 1 121 ? -8.634 -3.252 -0.504 1.00 95.81 121 ALA A C 1
ATOM 1030 O O . ALA A 1 121 ? -8.514 -2.858 -1.662 1.00 95.81 121 ALA A O 1
ATOM 1031 N N . TYR A 1 122 ? -9.447 -2.678 0.382 1.00 94.56 122 TYR A N 1
ATOM 1032 C CA . TYR A 1 122 ? -10.297 -1.520 0.085 1.00 94.56 122 TYR A CA 1
ATOM 1033 C C . TYR A 1 122 ? -9.526 -0.208 0.183 1.00 94.56 122 TYR A C 1
ATOM 1035 O O . TYR A 1 122 ? -9.653 0.661 -0.672 1.00 94.56 122 TYR A O 1
ATOM 1043 N N . CYS A 1 123 ? -8.681 -0.083 1.207 1.00 94.12 123 CYS A N 1
ATOM 1044 C CA . CYS A 1 123 ? -7.912 1.127 1.462 1.00 94.12 123 CYS A CA 1
ATOM 1045 C C . CYS A 1 123 ? -6.526 0.784 2.009 1.00 94.12 123 CYS A C 1
ATOM 1047 O O . CYS A 1 123 ? -6.326 -0.254 2.648 1.00 94.12 123 CYS A O 1
ATOM 1049 N N . PHE A 1 124 ? -5.549 1.657 1.777 1.00 94.06 124 PHE A N 1
ATOM 1050 C CA . PHE A 1 124 ? -4.225 1.521 2.368 1.00 94.06 124 PHE A CA 1
ATOM 1051 C C . PHE A 1 124 ? -3.571 2.884 2.611 1.00 94.06 124 PHE A C 1
ATOM 1053 O O . PHE A 1 124 ? -3.859 3.870 1.943 1.00 94.06 124 PHE A O 1
ATOM 1060 N N . GLU A 1 125 ? -2.646 2.952 3.564 1.00 91.56 125 GLU A N 1
ATOM 1061 C CA . GLU A 1 125 ? -1.859 4.158 3.819 1.00 91.56 125 GLU A CA 1
ATOM 1062 C C . GLU A 1 125 ? -0.394 3.786 4.042 1.00 91.56 125 GLU A C 1
ATOM 1064 O O . GLU A 1 125 ? -0.051 2.995 4.920 1.00 91.56 125 GLU A O 1
ATOM 1069 N N . VAL A 1 126 ? 0.505 4.362 3.244 1.00 91.31 126 VAL A N 1
ATOM 1070 C CA . VAL A 1 126 ? 1.945 4.153 3.418 1.00 91.31 126 VAL A CA 1
ATOM 1071 C C . VAL A 1 126 ? 2.435 5.005 4.587 1.00 91.31 126 VAL A C 1
ATOM 1073 O O . VAL A 1 126 ? 2.251 6.223 4.618 1.00 91.31 126 VAL A O 1
ATOM 1076 N N . PHE A 1 127 ? 3.113 4.369 5.537 1.00 87.62 127 PHE A N 1
ATOM 1077 C CA . PHE A 1 127 ? 3.658 5.036 6.709 1.00 87.62 127 PHE A CA 1
ATOM 1078 C C . PHE A 1 127 ? 4.844 5.931 6.330 1.00 87.62 127 PHE A C 1
ATOM 1080 O O . PHE A 1 127 ? 5.823 5.474 5.736 1.00 87.62 127 PHE A O 1
ATOM 1087 N N . GLN A 1 128 ? 4.780 7.207 6.718 1.00 86.50 128 GLN A N 1
ATOM 1088 C CA . GLN A 1 128 ? 5.770 8.221 6.330 1.00 86.50 128 GLN A CA 1
ATOM 1089 C C . GLN A 1 128 ? 6.784 8.587 7.433 1.00 86.50 128 GLN A C 1
ATOM 1091 O O . GLN A 1 128 ? 7.569 9.533 7.293 1.00 86.50 128 GLN A O 1
ATOM 1096 N N . GLY A 1 129 ? 6.805 7.815 8.523 1.00 74.31 129 GLY A N 1
ATOM 1097 C CA . GLY A 1 129 ? 7.529 8.142 9.754 1.00 74.31 129 GLY A CA 1
ATOM 1098 C C . GLY A 1 129 ? 6.668 8.936 10.741 1.00 74.31 129 GLY A C 1
ATOM 1099 O O . GLY A 1 129 ? 5.527 9.285 10.444 1.00 74.31 129 GLY A O 1
ATOM 1100 N N . GLN A 1 130 ? 7.237 9.250 11.908 1.00 61.31 130 GLN A N 1
ATOM 1101 C CA . GLN A 1 130 ? 6.741 10.347 12.741 1.00 61.31 130 GLN A CA 1
ATOM 1102 C C . GLN A 1 130 ? 7.037 11.641 11.981 1.00 61.31 130 GLN A C 1
ATOM 1104 O O . GLN A 1 130 ? 8.169 12.116 11.967 1.00 61.31 130 GLN A O 1
ATOM 1109 N N . ALA A 1 131 ? 6.067 12.148 11.232 1.00 44.78 131 ALA A N 1
ATOM 1110 C CA . ALA A 1 131 ? 6.181 13.487 10.688 1.00 44.78 131 ALA A CA 1
ATOM 1111 C C . ALA A 1 131 ? 6.049 14.464 11.860 1.00 44.78 131 ALA A C 1
ATOM 1113 O O . ALA A 1 131 ? 5.030 14.447 12.552 1.00 44.78 131 ALA A O 1
ATOM 1114 N N . GLY A 1 132 ? 7.069 15.300 12.074 1.00 39.00 132 GLY A N 1
ATOM 1115 C CA . GLY A 1 132 ? 6.787 16.639 12.575 1.00 39.00 132 GLY A CA 1
ATOM 1116 C C . GLY A 1 132 ? 5.747 17.240 11.633 1.00 39.00 132 GLY A C 1
ATOM 1117 O O . GLY A 1 132 ? 5.919 17.161 10.418 1.00 39.00 132 GLY A O 1
ATOM 1118 N N . GLU A 1 133 ? 4.630 17.680 12.203 1.00 36.81 133 GLU A N 1
ATOM 1119 C CA . GLU A 1 133 ? 3.583 18.427 11.503 1.00 36.81 133 GLU A CA 1
ATOM 1120 C C . GLU A 1 133 ? 3.008 17.718 10.262 1.00 36.81 133 GLU A C 1
ATOM 1122 O O . GLU A 1 133 ? 2.907 18.262 9.167 1.00 36.81 133 GLU A O 1
ATOM 1127 N N . ARG A 1 134 ? 2.496 16.494 10.446 1.00 42.62 134 ARG A N 1
ATOM 1128 C CA . ARG A 1 134 ? 1.167 16.265 9.863 1.00 42.62 134 ARG A CA 1
ATOM 1129 C C . ARG A 1 134 ? 0.228 17.120 10.716 1.00 42.62 134 ARG A C 1
ATOM 1131 O O . ARG A 1 134 ? 0.107 16.826 11.903 1.00 42.62 134 ARG A O 1
ATOM 1138 N N . GLU A 1 135 ? -0.508 18.059 10.131 1.00 36.16 135 GLU A N 1
ATOM 1139 C CA . GLU A 1 135 ? -1.695 18.658 10.778 1.00 36.16 135 GLU A CA 1
ATOM 1140 C C . GLU A 1 135 ? -2.735 17.603 11.224 1.00 36.16 135 GLU A C 1
ATOM 1142 O O . GLU A 1 135 ? -3.711 17.914 11.893 1.00 36.16 135 GLU A O 1
ATOM 1147 N N . ALA A 1 136 ? -2.506 16.320 10.930 1.00 35.69 136 ALA A N 1
ATOM 1148 C CA . ALA A 1 136 ? -3.080 15.210 11.666 1.00 35.69 136 ALA A CA 1
ATOM 1149 C C . ALA A 1 136 ? -2.170 13.960 11.620 1.00 35.69 136 ALA A C 1
ATOM 1151 O O . ALA A 1 136 ? -2.531 12.929 11.045 1.00 35.69 136 ALA A O 1
ATOM 1152 N N . VAL A 1 137 ? -1.022 13.944 12.321 1.00 40.78 137 VAL A N 1
ATOM 1153 C CA . VAL A 1 137 ? -0.841 12.760 13.181 1.00 40.78 137 VAL A CA 1
ATOM 1154 C C . VAL A 1 137 ? -2.006 12.982 14.111 1.00 40.78 137 VAL A C 1
ATOM 1156 O O . VAL A 1 137 ? -1.952 13.943 14.871 1.00 40.78 137 VAL A O 1
ATOM 1159 N N . SER A 1 138 ? -3.119 12.257 13.938 1.00 42.78 138 SER A N 1
ATOM 1160 C CA . SER A 1 138 ? -4.231 12.436 14.866 1.00 42.78 138 SER A CA 1
ATOM 1161 C C . SER A 1 138 ? -3.590 12.447 16.245 1.00 42.78 138 SER A C 1
ATOM 1163 O O . SER A 1 138 ? -2.743 11.578 16.491 1.00 42.78 138 SER A O 1
ATOM 1165 N N . GLU A 1 139 ? -3.940 13.384 17.114 1.00 42.16 139 GLU A N 1
ATOM 1166 C CA . GLU A 1 139 ? -3.409 13.444 18.486 1.00 42.16 139 GLU A CA 1
ATOM 1167 C C . GLU A 1 139 ? -3.536 12.079 19.226 1.00 42.16 139 GLU A C 1
ATOM 1169 O O . GLU A 1 139 ? -2.960 11.847 20.280 1.00 42.16 139 GLU A O 1
ATOM 1174 N N . VAL A 1 140 ? -4.259 11.143 18.603 1.00 53.88 140 VAL A N 1
ATOM 1175 C CA . VAL A 1 140 ? -4.625 9.770 18.920 1.00 53.88 140 VAL A CA 1
ATOM 1176 C C . VAL A 1 140 ? -3.715 8.644 18.349 1.00 53.88 140 VAL A C 1
ATOM 1178 O O . VAL A 1 140 ? -4.013 7.457 18.531 1.00 53.88 140 VAL A O 1
ATOM 1181 N N . GLY A 1 141 ? -2.621 8.947 17.637 1.00 67.12 141 GLY A N 1
ATOM 1182 C CA . GLY A 1 141 ? -1.669 7.938 17.128 1.00 67.12 141 GLY A CA 1
ATOM 1183 C C . GLY A 1 141 ? -2.275 6.916 16.146 1.00 67.12 141 GLY A C 1
ATOM 1184 O O . GLY A 1 141 ? -3.016 7.289 15.240 1.00 67.12 141 GLY A O 1
ATOM 1185 N N . ALA A 1 142 ? -1.985 5.617 16.328 1.00 70.50 142 ALA A N 1
ATOM 1186 C CA . ALA A 1 142 ? -2.461 4.523 15.458 1.00 70.50 142 ALA A CA 1
ATOM 1187 C C . ALA A 1 142 ? -3.997 4.460 15.317 1.00 70.50 142 ALA A C 1
ATOM 1189 O O . ALA A 1 142 ? -4.514 3.952 14.326 1.00 70.50 142 ALA A O 1
ATOM 1190 N N . SER A 1 143 ? -4.732 5.023 16.279 1.00 72.69 143 SER A N 1
ATOM 1191 C CA . SER A 1 143 ? -6.194 5.109 16.228 1.00 72.69 143 SER A CA 1
ATOM 1192 C C . SER A 1 143 ? -6.680 5.982 15.063 1.00 72.69 143 SER A C 1
ATOM 1194 O O . SER A 1 143 ? -7.656 5.639 14.402 1.00 72.69 143 SER A O 1
ATOM 1196 N N . GLY A 1 144 ? -6.004 7.099 14.775 1.00 77.88 144 GLY A N 1
ATOM 1197 C CA . GLY A 1 144 ? -6.390 7.951 13.649 1.00 77.88 144 GLY A CA 1
ATOM 1198 C C . GLY A 1 144 ? -6.094 7.319 12.299 1.00 77.88 144 GLY A C 1
ATOM 1199 O O . GLY A 1 144 ? -6.839 7.557 11.353 1.00 77.88 144 GLY A O 1
ATOM 1200 N N . ASP A 1 145 ? -5.052 6.490 12.214 1.00 81.88 145 ASP A N 1
ATOM 1201 C CA . ASP A 1 145 ? -4.751 5.720 11.005 1.00 81.88 145 ASP A CA 1
ATOM 1202 C C . ASP A 1 145 ? -5.918 4.765 10.690 1.00 81.88 145 ASP A C 1
ATOM 1204 O O . ASP A 1 145 ? -6.429 4.775 9.572 1.00 81.88 145 ASP A O 1
ATOM 1208 N N . VAL A 1 146 ? -6.428 4.028 11.690 1.00 83.94 146 VAL A N 1
ATOM 1209 C CA . VAL A 1 146 ? -7.613 3.161 11.515 1.00 83.94 146 VAL A CA 1
ATOM 1210 C C . VAL A 1 146 ? -8.838 3.958 11.080 1.00 83.94 146 VAL A C 1
ATOM 1212 O O . VAL A 1 146 ? -9.533 3.558 10.150 1.00 83.94 146 VAL A O 1
ATOM 1215 N N . MET A 1 147 ? -9.105 5.097 11.724 1.00 86.38 147 MET A N 1
ATOM 1216 C CA . MET A 1 147 ? -10.258 5.928 11.372 1.00 86.38 147 MET A CA 1
ATOM 1217 C C . MET A 1 147 ? -10.202 6.444 9.930 1.00 86.38 147 MET A C 1
ATOM 1219 O O . MET A 1 147 ? -11.238 6.493 9.273 1.00 86.38 147 MET A O 1
ATOM 1223 N N . ARG A 1 148 ? -9.017 6.828 9.433 1.00 89.50 148 ARG A N 1
ATOM 1224 C CA . ARG A 1 148 ? -8.850 7.249 8.032 1.00 89.50 148 ARG A CA 1
ATOM 1225 C C . ARG A 1 148 ? -9.038 6.089 7.065 1.00 89.50 148 ARG A C 1
ATOM 1227 O O . ARG A 1 148 ? -9.647 6.270 6.019 1.00 89.50 148 ARG A O 1
ATOM 1234 N N . LEU A 1 149 ? -8.557 4.902 7.417 1.00 91.81 149 LEU A N 1
ATOM 1235 C CA . LEU A 1 149 ? -8.702 3.715 6.576 1.00 91.81 149 LEU A CA 1
ATOM 1236 C C . LEU A 1 149 ? -10.148 3.220 6.468 1.00 91.81 149 LEU A C 1
ATOM 1238 O O . LEU A 1 149 ? -10.499 2.663 5.439 1.00 91.81 149 LEU A O 1
ATOM 1242 N N . CYS A 1 150 ? -10.971 3.439 7.497 1.00 92.56 150 CYS A N 1
ATOM 1243 C CA . CYS A 1 150 ? -12.365 2.976 7.563 1.00 92.56 150 CYS A CA 1
ATOM 1244 C C . CYS A 1 150 ? -13.388 4.072 7.199 1.00 92.56 150 CYS A C 1
ATOM 1246 O O . CYS A 1 150 ? -14.537 4.030 7.645 1.00 92.56 150 CYS A O 1
ATOM 1248 N N . HIS A 1 151 ? -12.973 5.121 6.486 1.00 90.31 151 HIS A N 1
ATOM 1249 C CA . HIS A 1 151 ? -13.820 6.291 6.235 1.00 90.31 151 HIS A CA 1
ATOM 1250 C C . HIS A 1 151 ? -15.030 5.993 5.331 1.00 90.31 151 HIS A C 1
ATOM 1252 O O . HIS A 1 151 ? -16.035 6.696 5.417 1.00 90.31 151 HIS A O 1
ATOM 1258 N N . ASP A 1 152 ? -14.935 4.967 4.492 1.00 89.06 152 ASP A N 1
ATOM 1259 C CA . ASP A 1 152 ? -15.902 4.563 3.469 1.00 89.06 152 ASP A CA 1
ATOM 1260 C C . ASP A 1 152 ? -17.020 3.647 3.995 1.00 89.06 152 ASP A C 1
ATOM 1262 O O . ASP A 1 152 ? -18.040 3.473 3.332 1.00 89.06 152 ASP A O 1
ATOM 1266 N N . ILE A 1 153 ? -16.871 3.107 5.207 1.00 93.75 153 ILE A N 1
ATOM 1267 C CA . ILE A 1 153 ? -17.816 2.149 5.813 1.00 93.75 153 ILE A CA 1
ATOM 1268 C C . ILE A 1 153 ? -18.614 2.732 6.989 1.00 93.75 153 ILE A C 1
ATOM 1270 O O . ILE A 1 153 ? -19.256 1.998 7.749 1.00 93.75 153 ILE A O 1
ATOM 1274 N N . LYS A 1 154 ? -18.562 4.055 7.174 1.00 93.75 154 LYS A N 1
ATOM 1275 C CA . LYS A 1 154 ? -19.327 4.745 8.219 1.00 93.75 154 LYS A CA 1
ATOM 1276 C C . LYS A 1 154 ? -20.824 4.519 8.035 1.00 93.75 154 LYS A C 1
ATOM 1278 O O . LYS A 1 154 ? -21.313 4.390 6.918 1.00 93.75 154 LYS A O 1
ATOM 1283 N N . ASP A 1 155 ? -21.543 4.460 9.151 1.00 95.69 155 ASP A N 1
ATOM 1284 C CA . ASP A 1 155 ? -22.992 4.234 9.208 1.00 95.69 155 ASP A CA 1
ATOM 1285 C C . ASP A 1 155 ? -23.487 2.837 8.780 1.00 95.69 155 ASP A C 1
ATOM 1287 O O . ASP A 1 155 ? -24.683 2.560 8.896 1.00 95.69 155 ASP A O 1
ATOM 1291 N N . GLN A 1 156 ? -22.596 1.917 8.394 1.00 94.00 156 GLN A N 1
ATOM 1292 C CA . GLN A 1 156 ? -22.974 0.591 7.880 1.00 94.00 156 GLN A CA 1
ATOM 1293 C C . GLN A 1 156 ? -23.099 -0.507 8.948 1.00 94.00 156 GLN A C 1
ATOM 1295 O O . GLN A 1 156 ? -23.615 -1.584 8.662 1.00 94.00 156 GLN A O 1
ATOM 1300 N N . HIS A 1 157 ? -22.647 -0.281 10.187 1.00 96.56 157 HIS A N 1
ATOM 1301 C CA . HIS A 1 157 ? -22.581 -1.322 11.230 1.00 96.56 157 HIS A CA 1
ATOM 1302 C C . HIS A 1 157 ? -21.701 -2.520 10.841 1.00 96.56 157 HIS A C 1
ATOM 1304 O O . HIS A 1 157 ? -21.909 -3.649 11.306 1.00 96.56 157 HIS A O 1
ATOM 1310 N N . TYR A 1 158 ? -20.686 -2.272 10.016 1.00 97.31 158 TYR A N 1
ATOM 1311 C CA . TYR A 1 158 ? -19.668 -3.256 9.662 1.00 97.31 158 TYR A CA 1
ATOM 1312 C C . TYR A 1 158 ? -18.690 -3.475 10.818 1.00 97.31 158 TYR A C 1
ATOM 1314 O O . TYR A 1 158 ? -18.653 -2.697 11.778 1.00 97.31 158 TYR A O 1
ATOM 1322 N N . LYS A 1 159 ? -17.953 -4.587 10.774 1.00 97.69 159 LYS A N 1
ATOM 1323 C CA . LYS A 1 159 ? -17.109 -5.067 11.873 1.00 97.69 159 LYS A CA 1
ATOM 1324 C C . LYS A 1 159 ? -15.644 -5.056 11.466 1.00 97.69 159 LYS A C 1
ATOM 1326 O O . LYS A 1 159 ? -15.235 -5.785 10.564 1.00 97.69 159 LYS A O 1
ATOM 1331 N N . ILE A 1 160 ? -14.869 -4.242 12.176 1.00 97.06 160 ILE A N 1
ATOM 1332 C CA . ILE A 1 160 ? -13.423 -4.127 12.032 1.00 97.06 160 ILE A CA 1
ATOM 1333 C C . ILE A 1 160 ? -12.723 -5.003 13.062 1.00 97.06 160 ILE A C 1
ATOM 1335 O O . ILE A 1 160 ? -12.978 -4.896 14.263 1.00 97.06 160 ILE A O 1
ATOM 1339 N N . TYR A 1 161 ? -11.799 -5.824 12.575 1.00 96.44 161 TYR A N 1
ATOM 1340 C CA . TYR A 1 161 ? -10.900 -6.647 13.369 1.00 96.44 161 TYR A CA 1
ATOM 1341 C C . TYR A 1 161 ? -9.481 -6.092 13.270 1.00 96.44 161 TYR A C 1
ATOM 1343 O O . TYR A 1 161 ? -8.972 -5.879 12.172 1.00 96.44 161 TYR A O 1
ATOM 1351 N N . ALA A 1 162 ? -8.818 -5.862 14.397 1.00 93.75 162 ALA A N 1
ATOM 1352 C CA . ALA A 1 162 ? -7.435 -5.390 14.383 1.00 93.75 162 ALA A CA 1
ATOM 1353 C C . ALA A 1 162 ? -6.634 -5.921 15.573 1.00 93.75 162 ALA A C 1
ATOM 1355 O O . ALA A 1 162 ? -7.178 -6.373 16.587 1.00 93.75 162 ALA A O 1
ATOM 1356 N N . ASP A 1 163 ? -5.313 -5.892 15.440 1.00 88.44 163 ASP A N 1
ATOM 1357 C CA . ASP A 1 163 ? -4.411 -6.334 16.493 1.00 88.44 163 ASP A CA 1
ATOM 1358 C C . ASP A 1 163 ? -4.298 -5.299 17.638 1.00 88.44 163 ASP A C 1
ATOM 1360 O O . ASP A 1 163 ? -4.952 -4.246 17.678 1.00 88.44 163 ASP A O 1
ATOM 1364 N N . ASN A 1 164 ? -3.436 -5.608 18.606 1.00 86.69 164 ASN A N 1
ATOM 1365 C CA . ASN A 1 164 ? -3.216 -4.736 19.753 1.00 86.69 164 ASN A CA 1
ATOM 1366 C C . ASN A 1 164 ? -2.418 -3.464 19.459 1.00 86.69 164 ASN A C 1
ATOM 1368 O O . ASN A 1 164 ? -2.342 -2.602 20.332 1.00 86.69 164 ASN A O 1
ATOM 1372 N N . LEU A 1 165 ? -1.811 -3.338 18.277 1.00 84.00 165 LEU A N 1
ATOM 1373 C CA . LEU A 1 165 ? -1.103 -2.129 17.868 1.00 84.00 165 LEU A CA 1
ATOM 1374 C C . LEU A 1 165 ? -2.086 -0.982 17.640 1.00 84.00 165 LEU A C 1
ATOM 1376 O O . LEU A 1 165 ? -1.766 0.168 17.940 1.00 84.00 165 LEU A O 1
ATOM 1380 N N . PHE A 1 166 ? -3.275 -1.306 17.134 1.00 84.38 166 PHE A N 1
ATOM 1381 C CA . PHE A 1 166 ? -4.317 -0.332 16.823 1.00 84.38 166 PHE A CA 1
ATOM 1382 C C . PHE A 1 166 ? -5.358 -0.176 17.935 1.00 84.38 166 PHE A C 1
ATOM 1384 O O . PHE A 1 166 ? -6.081 0.816 17.967 1.00 84.38 166 PHE A O 1
ATOM 1391 N N . SER A 1 167 ? -5.453 -1.143 18.848 1.00 87.88 167 SER A N 1
ATOM 1392 C CA . SER A 1 167 ? -6.511 -1.178 19.858 1.00 87.88 167 SER A CA 1
ATOM 1393 C C . SER A 1 167 ? -6.326 -0.111 20.942 1.00 87.88 167 SER A C 1
ATOM 1395 O O . SER A 1 167 ? -5.383 -0.154 21.731 1.00 87.88 167 SER A O 1
ATOM 1397 N N . SER A 1 168 ? -7.283 0.816 21.043 1.00 88.69 168 SER A N 1
ATOM 1398 C CA . SER A 1 168 ? -7.389 1.778 22.146 1.00 88.69 168 SER A CA 1
ATOM 1399 C C . SER A 1 168 ? -8.852 2.021 22.535 1.00 88.69 168 SER A C 1
ATOM 1401 O O . SER A 1 168 ? -9.752 1.951 21.697 1.00 88.69 168 SER A O 1
ATOM 1403 N N . ILE A 1 169 ? -9.115 2.350 23.807 1.00 89.56 169 ILE A N 1
ATOM 1404 C CA . ILE A 1 169 ? -10.481 2.676 24.269 1.00 89.56 169 ILE A CA 1
ATOM 1405 C C . ILE A 1 169 ? -11.045 3.875 23.495 1.00 89.56 169 ILE A C 1
ATOM 1407 O O . ILE A 1 169 ? -12.237 3.914 23.187 1.00 89.56 169 ILE A O 1
ATOM 1411 N N . PHE A 1 170 ? -10.191 4.852 23.174 1.00 89.50 170 PHE A N 1
ATOM 1412 C CA . PHE A 1 170 ? -10.581 6.000 22.366 1.00 89.50 170 PHE A CA 1
ATOM 1413 C C . PHE A 1 170 ? -11.055 5.563 20.977 1.00 89.50 170 PHE A C 1
ATOM 1415 O O . PHE A 1 170 ? -12.149 5.953 20.569 1.00 89.50 170 PHE A O 1
ATOM 1422 N N . LEU A 1 171 ? -10.276 4.724 20.283 1.00 90.44 171 LEU A N 1
ATOM 1423 C CA . LEU A 1 171 ? -10.617 4.234 18.947 1.00 90.44 171 LEU A CA 1
ATOM 1424 C C . LEU A 1 171 ? -11.982 3.549 18.952 1.00 90.44 171 LEU A C 1
ATOM 1426 O O . LEU A 1 171 ? -12.846 3.892 18.152 1.00 90.44 171 LEU A O 1
ATOM 1430 N N . VAL A 1 172 ? -12.201 2.633 19.899 1.00 93.06 172 VAL A N 1
ATOM 1431 C CA . VAL A 1 172 ? -13.464 1.889 20.018 1.00 93.06 172 VAL A CA 1
ATOM 1432 C C . VAL A 1 172 ? -14.648 2.837 20.214 1.00 93.06 172 VAL A C 1
ATOM 1434 O O . VAL A 1 172 ? -15.688 2.675 19.576 1.00 93.06 172 VAL A O 1
ATOM 1437 N N . LYS A 1 173 ? -14.502 3.858 21.069 1.00 93.44 173 LYS A N 1
ATOM 1438 C CA . LYS A 1 173 ? -15.552 4.866 21.279 1.00 93.44 173 LYS A CA 1
ATOM 1439 C C . LYS A 1 173 ? -15.832 5.670 20.013 1.00 93.44 173 LYS A C 1
ATOM 1441 O O . LYS A 1 173 ? -16.994 5.969 19.749 1.00 93.44 173 LYS A O 1
ATOM 1446 N N . GLN A 1 174 ? -14.799 6.032 19.260 1.00 93.62 174 GLN A N 1
ATOM 1447 C CA . GLN A 1 174 ? -14.955 6.846 18.063 1.00 93.62 174 GLN A CA 1
ATOM 1448 C C . GLN A 1 174 ? -15.565 6.049 16.904 1.00 93.62 174 GLN A C 1
ATOM 1450 O O . GLN A 1 174 ? -16.522 6.521 16.299 1.00 93.62 174 GLN A O 1
ATOM 1455 N N . LEU A 1 175 ? -15.122 4.811 16.675 1.00 94.44 175 LEU A N 1
ATOM 1456 C CA . LEU A 1 175 ? -15.734 3.916 15.687 1.00 94.44 175 LEU A CA 1
ATOM 1457 C C . LEU A 1 175 ? -17.202 3.630 16.015 1.00 94.44 175 LEU A C 1
ATOM 1459 O O . LEU A 1 175 ? -18.045 3.661 15.126 1.00 94.44 175 LEU A O 1
ATOM 1463 N N . LYS A 1 176 ? -17.546 3.464 17.299 1.00 96.00 176 LYS A N 1
ATOM 1464 C CA . LYS A 1 176 ? -18.944 3.295 17.713 1.00 96.00 176 LYS A CA 1
ATOM 1465 C C . LYS A 1 176 ? -19.819 4.503 17.350 1.00 96.00 176 LYS A C 1
ATOM 1467 O O . LYS A 1 176 ? -20.974 4.306 16.982 1.00 96.00 176 LYS A O 1
ATOM 1472 N N . LYS A 1 177 ? -19.300 5.736 17.451 1.00 95.81 177 LYS A N 1
ATOM 1473 C CA . LYS A 1 177 ? -20.027 6.946 17.008 1.00 95.81 177 LYS A CA 1
ATOM 1474 C C . LYS A 1 177 ? -20.253 6.942 15.499 1.00 95.81 177 LYS A C 1
ATOM 1476 O O . LYS A 1 177 ? -21.336 7.300 15.059 1.00 95.81 177 LYS A O 1
ATOM 1481 N N . ASP A 1 178 ? -19.270 6.456 14.750 1.00 95.56 178 ASP A N 1
ATOM 1482 C CA . ASP A 1 178 ? -19.330 6.294 13.295 1.00 95.56 178 ASP A CA 1
ATOM 1483 C C . ASP A 1 178 ? -20.141 5.041 12.874 1.00 95.56 178 ASP A C 1
ATOM 1485 O O . ASP A 1 178 ? -20.165 4.675 11.701 1.00 95.56 178 ASP A O 1
ATOM 1489 N N . LYS A 1 179 ? -20.809 4.376 13.835 1.00 97.12 179 LYS A N 1
ATOM 1490 C CA . LYS A 1 179 ? -21.550 3.111 13.691 1.00 97.12 179 LYS A CA 1
ATOM 1491 C C . LYS A 1 179 ? -20.726 2.011 13.017 1.00 97.12 179 LYS A C 1
ATOM 1493 O O . LYS A 1 179 ? -21.225 1.267 12.178 1.00 97.12 179 LYS A O 1
ATOM 1498 N N . ILE A 1 180 ? -19.468 1.890 13.420 1.00 97.38 180 ILE A N 1
ATOM 1499 C CA . ILE A 1 180 ? -18.560 0.802 13.061 1.00 97.38 180 ILE A CA 1
ATOM 1500 C C . ILE A 1 180 ? -18.293 -0.008 14.332 1.00 97.38 180 ILE A C 1
ATOM 1502 O O . ILE A 1 180 ? -17.911 0.537 15.373 1.00 97.38 180 ILE A O 1
ATOM 1506 N N . TRP A 1 181 ? -18.502 -1.321 14.270 1.00 97.31 181 TRP A N 1
ATOM 1507 C CA . TRP A 1 181 ? -18.163 -2.218 15.373 1.00 97.31 181 TRP A CA 1
ATOM 1508 C C . TRP A 1 181 ? -16.689 -2.588 15.307 1.00 97.31 181 TRP A C 1
ATOM 1510 O O . TRP A 1 181 ? -16.130 -2.768 14.230 1.00 97.31 181 TRP A O 1
ATOM 1520 N N . TYR A 1 182 ? -16.064 -2.733 16.471 1.00 96.31 182 TYR A N 1
ATOM 1521 C CA . TYR A 1 182 ? -14.646 -3.042 16.573 1.00 96.31 182 TYR A CA 1
ATOM 1522 C C . TYR A 1 182 ? -14.421 -4.241 17.484 1.00 96.31 182 TYR A C 1
ATOM 1524 O O . TYR A 1 182 ? -14.958 -4.290 18.594 1.00 96.31 182 TYR A O 1
ATOM 1532 N N . LEU A 1 183 ? -13.581 -5.167 17.035 1.00 95.88 183 LEU A N 1
ATOM 1533 C CA . LEU A 1 183 ? -13.022 -6.235 17.847 1.00 95.88 183 LEU A CA 1
ATOM 1534 C C . LEU A 1 183 ? -11.499 -6.212 17.715 1.00 95.88 183 LEU A C 1
ATOM 1536 O O . LEU A 1 183 ? -10.953 -6.240 16.617 1.00 95.88 183 LEU A O 1
ATOM 1540 N N . GLY A 1 184 ? -10.798 -6.208 18.840 1.00 92.69 184 GLY A N 1
ATOM 1541 C CA . GLY A 1 184 ? -9.345 -6.249 18.833 1.00 92.69 184 GLY A CA 1
ATOM 1542 C C . GLY A 1 184 ? -8.785 -6.789 20.132 1.00 92.69 184 GLY A C 1
ATOM 1543 O O . GLY A 1 184 ? -9.492 -6.932 21.132 1.00 92.69 184 GLY A O 1
ATOM 1544 N N . THR A 1 185 ? -7.501 -7.122 20.101 1.00 90.50 185 THR A N 1
ATOM 1545 C CA . THR A 1 185 ? -6.775 -7.569 21.295 1.00 90.50 185 THR A CA 1
ATOM 1546 C C . THR A 1 185 ? -6.191 -6.365 22.018 1.00 90.50 185 THR A C 1
ATOM 1548 O O . THR A 1 185 ? -5.732 -5.424 21.390 1.00 90.50 185 THR A O 1
ATOM 1551 N N . VAL A 1 186 ? -6.170 -6.374 23.348 1.00 86.69 186 VAL A N 1
ATOM 1552 C CA . VAL A 1 186 ? -5.598 -5.273 24.141 1.00 86.69 186 VAL A CA 1
ATOM 1553 C C . VAL A 1 186 ? -4.349 -5.781 24.854 1.00 86.69 186 VAL A C 1
ATOM 1555 O O . VAL A 1 186 ? -4.291 -6.941 25.261 1.00 86.69 186 VAL A O 1
ATOM 1558 N N . ARG A 1 187 ? -3.320 -4.937 24.981 1.00 79.75 187 ARG A N 1
ATOM 1559 C CA . ARG A 1 187 ? -2.139 -5.276 25.788 1.00 79.75 187 ARG A CA 1
ATOM 1560 C C . ARG A 1 187 ? -2.500 -5.222 27.269 1.00 79.75 187 ARG A C 1
ATOM 1562 O O . ARG A 1 187 ? -3.198 -4.305 27.691 1.00 79.75 187 ARG A O 1
ATOM 1569 N N . SER A 1 188 ? -2.008 -6.182 28.048 1.00 79.94 188 SER A N 1
ATOM 1570 C CA . SER A 1 188 ? -2.029 -6.071 29.507 1.00 79.94 188 SER A CA 1
ATOM 1571 C C . SER A 1 188 ? -1.213 -4.843 29.915 1.00 79.94 188 SER A C 1
ATOM 1573 O O . SER A 1 188 ? -0.082 -4.691 29.441 1.00 79.94 188 SER A O 1
ATOM 1575 N N . GLY A 1 189 ? -1.823 -3.965 30.715 1.00 59.50 189 GLY A N 1
ATOM 1576 C CA . GLY A 1 189 ? -1.155 -2.810 31.318 1.00 59.50 189 GLY A CA 1
ATOM 1577 C C . GLY A 1 189 ? -0.125 -3.206 32.361 1.00 59.50 189 GLY A C 1
ATOM 1578 O O . GLY A 1 189 ? -0.206 -4.352 32.861 1.00 59.50 189 GLY A O 1
#

InterPro domains:
  IPR029526 PiggyBac transposable element-derived protein [PF13843] (1-188)

Sequence (189 aa):
MMTYIRYPRIRHYWSSEGSLRMTYISEAMNQKRYEEIRRYLHFMDDDTITEDNTDKLIRLRPVLNRLHDAFHSAVQPEEYMSVDEMVIPFKRHSGLKQYLPKNPKKWGYKVWVHAGTSGYAYCFEVFQGQAGEREAVSEVGASGDVMRLCHDIKDQHYKIYADNLFSSIFLVKQLKKDKIWYLGTVRSG

Secondary structure (DSSP, 8-state):
-TTTS--SSGGGGG-SSTTT--HHHHTTS-HHHHHHHHHH---S-GGGS-TT---TTGGGHHHHHHHHHHHHHHSPPPSEEEEEEEEEE--S--TTEEE-TTSSS-EEEEEEEEEETTS-EEEEEE---S-TT-TTS-TTTHHHHHHHHTGGGTTTT-EEEE-TTT--HHHHHHHHHTT-EEEE-----

pLDDT: mean 89.16, std 12.78, range [35.69, 97.88]

Foldseek 3Di:
DCVVDPDPDPCQCCDPDPVSHVCVVCVVDPPVVVVVCVVPPWDDDPVPDDPPDLDPCPRCVVVQVVVLVCLQPVDPADLEKEKEKDFDADDDDDQQWAADPPDPRGIGWIKIFIGHPVRRTNDMDTDRPPGPDPVDPPPQHLLVVVCVSCVSCFPPLGEYEYEQVNDDPVSQVVCVVSNYHYDYDHDDD